Protein AF-A0A1B6M1U8-F1 (afdb_monomer)

Foldseek 3Di:
DDLVVLVVLLVVLLVQLVVLLVVLVPDPDLPDPVSVVSLVSSLVSLVVSLVSLVVHDDDPLVSLVSQLSSLQSNLSSVVSVVVLVSNLVSLVSSLVSCVVRVVLVSNLSSLQSNLVSCVVVLVLVSNLVSLVSSLVSLVPDPPSLVSLLVSLQVNLVSCVVVVNNVSSVVSNVSSVVSVVD

InterPro domains:
  IPR011990 Tetratricopeptide-like helical domain superfamily [G3DSA:1.25.40.10] (1-181)
  IPR011990 Tetratricopeptide-like helical domain superfamily [SSF48452] (34-179)
  IPR019734 Tetratricopeptide repeat [PF13181] (68-98)
  IPR019734 Tetratricopeptide repeat [PS50005] (68-101)
  IPR019734 Tetratricopeptide repeat [SM00028] (68-101)
  IPR019734 Tetratricopeptide repeat [SM00028] (108-141)
  IPR052311 MMS22L-TONSL complex component [PTHR46358] (2-180)

Nearest PDB structures (foldseek):
  4i1a-assembly3_B  TM=8.819E-01  e=1.914E-03  Bacillus subtilis subsp. subtilis str. 168
  3gw4-assembly1_A  TM=7.628E-01  e=1.313E-03  Deinococcus radiodurans R1 = ATCC 13939 = DSM 20539
  5dbk-assembly1_B  TM=8.177E-01  e=5.656E-03  Bacillus thuringiensis Bt407
  4gpk-assembly1_D  TM=7.197E-01  e=4.067E-03  Bacillus thuringiensis serovar thuringiensis
  8rte-assembly1_B  TM=5.890E-01  e=6.829E-03  Bacillus phage phi105

Solvent-accessible surface area (backbone atoms only — not comparable to full-atom values): 9070 Å² total; per-residue (Å²): 134,56,78,65,58,56,52,52,49,26,51,51,29,41,50,53,13,50,51,28,45,56,54,35,69,70,47,87,54,86,84,37,68,67,33,54,54,31,37,51,50,14,47,51,27,30,54,52,20,50,59,43,55,76,73,57,92,70,59,69,68,60,53,44,50,54,49,22,52,39,25,34,51,48,12,54,47,32,41,74,68,68,37,53,72,58,13,55,51,28,22,51,54,16,36,58,47,20,70,78,66,75,38,40,72,62,32,17,50,28,25,42,52,51,10,51,56,26,44,77,69,68,36,49,70,61,13,51,54,24,40,53,52,13,46,60,29,27,67,76,44,92,65,22,52,62,51,41,26,56,48,24,52,56,50,22,52,49,22,59,77,66,71,34,59,69,59,20,52,53,30,47,55,52,26,50,51,50,77,74,108

Radius of gyration: 17.55 Å; Cα contacts (8 Å, |Δi|>4): 235; chains: 1; bounding box: 40×34×54 Å

Organism: NCBI:txid36148

Secondary structure (DSSP, 8-state):
--HHHHHHHHHHHHHHHHHHHHHHHT-S-TT-HHHHHHHHHHHHHHHHHHHHHTT--S-HHHHHHHHHHHHHHHHHHHHHTT-HHHHHHHHHHHHHHHHHHT-HHHHHHHHHHHHHHHHHTT-HHHHHHHHHHHHHHHTTSTTHHHHHHHHHHHHHHHHHHTT-HHHHHHHHHHHHHHH--

Sequence (181 aa):
RSKGDSVEEQRALANIGHMYLIMADTFANPESAEKQDTLEKAKKYCLHSLQVCEKLSINKKELIEMQARLYLNLGLIVDQQSETNAAISYLNRAINLCKSMDIWEILYRSYNSLACVFQHQSDHARALENFDKAMNAAQRLQDKNQHLCDLLLLKADVLFNLPDFRGAKQCLLKAYKLNTA

pLDDT: mean 94.66, std 6.56, range [54.59, 98.75]

Mean predicted aligned error: 3.79 Å

Structure (mmCIF, N/CA/C/O backbone):
data_AF-A0A1B6M1U8-F1
#
_entry.id   AF-A0A1B6M1U8-F1
#
loop_
_atom_site.group_PDB
_atom_site.id
_atom_site.type_symbol
_atom_site.label_atom_id
_atom_site.label_alt_id
_atom_site.label_comp_id
_atom_site.label_asym_id
_atom_site.label_entity_id
_atom_site.label_seq_id
_atom_site.pdbx_PDB_ins_code
_atom_site.Cartn_x
_atom_site.Cartn_y
_atom_site.Cartn_z
_atom_site.occupancy
_atom_site.B_iso_or_equiv
_atom_site.auth_seq_id
_atom_site.auth_comp_id
_atom_site.auth_asym_id
_atom_site.auth_atom_id
_atom_site.pdbx_PDB_model_num
ATOM 1 N N . ARG A 1 1 ? -17.225 8.404 28.976 1.00 54.59 1 ARG A N 1
ATOM 2 C CA . ARG A 1 1 ? -16.246 8.605 27.883 1.00 54.59 1 ARG A CA 1
ATOM 3 C C . ARG A 1 1 ? -17.002 9.214 26.723 1.00 54.59 1 ARG A C 1
ATOM 5 O O . ARG A 1 1 ? -18.030 8.657 26.346 1.00 54.59 1 ARG A O 1
ATOM 12 N N . SER A 1 2 ? -16.613 10.413 26.301 1.00 60.25 2 SER A N 1
ATOM 13 C CA . SER A 1 2 ? -17.320 11.142 25.247 1.00 60.25 2 SER A CA 1
ATOM 14 C C . SER A 1 2 ? -17.073 10.450 23.898 1.00 60.25 2 SER A C 1
ATOM 16 O O . SER A 1 2 ? -16.046 9.797 23.724 1.00 60.25 2 SER A O 1
ATOM 18 N N . LYS A 1 3 ? -17.991 10.577 22.930 1.00 61.78 3 LYS A N 1
ATOM 19 C CA . LYS A 1 3 ? -17.763 10.066 21.562 1.00 61.78 3 LYS A CA 1
ATOM 20 C C . LYS A 1 3 ? -16.500 10.664 20.919 1.00 61.78 3 LYS A C 1
ATOM 22 O O . LYS A 1 3 ? -15.903 10.010 20.074 1.00 61.78 3 LYS A O 1
ATOM 27 N N . GLY A 1 4 ? -16.102 11.874 21.327 1.00 71.19 4 GLY A N 1
ATOM 28 C CA . GLY A 1 4 ? -14.876 12.529 20.867 1.00 71.19 4 GLY A CA 1
ATOM 29 C C . GLY A 1 4 ? -13.613 11.822 21.356 1.00 71.19 4 GLY A C 1
ATOM 30 O O . GLY A 1 4 ? -12.695 11.620 20.569 1.00 71.19 4 GLY A O 1
ATOM 31 N N . ASP A 1 5 ? -13.605 11.343 22.604 1.00 82.50 5 ASP A N 1
ATOM 32 C CA . ASP A 1 5 ? -12.433 10.679 23.193 1.00 82.50 5 ASP A CA 1
ATOM 33 C C . ASP A 1 5 ? -12.062 9.407 22.414 1.00 82.50 5 ASP A C 1
ATOM 35 O O . ASP A 1 5 ? -10.890 9.139 22.174 1.00 82.50 5 ASP A O 1
ATOM 39 N N . SER A 1 6 ? -13.064 8.634 21.975 1.00 87.56 6 SER A N 1
ATOM 40 C CA . SER A 1 6 ? -12.842 7.383 21.235 1.00 87.56 6 SER A CA 1
ATOM 41 C C . SER A 1 6 ? -12.419 7.598 19.779 1.00 87.56 6 SER A C 1
ATOM 43 O O . SER A 1 6 ? -11.717 6.758 19.220 1.00 87.56 6 SER A O 1
ATOM 45 N N . VAL A 1 7 ? -12.823 8.708 19.153 1.00 92.69 7 VAL A N 1
ATOM 46 C CA . VAL A 1 7 ? -12.360 9.073 17.803 1.00 92.69 7 VAL A CA 1
ATOM 47 C C . VAL A 1 7 ? -10.892 9.491 17.844 1.00 92.69 7 VAL A C 1
ATOM 49 O O . VAL A 1 7 ? -10.100 9.034 17.023 1.00 92.69 7 VAL A O 1
ATOM 52 N N . GLU A 1 8 ? -10.507 10.305 18.826 1.00 93.50 8 GLU A N 1
ATOM 53 C CA . GLU A 1 8 ? -9.111 10.714 18.993 1.00 93.50 8 GLU A CA 1
ATOM 54 C C . GLU A 1 8 ? -8.218 9.541 19.417 1.00 93.50 8 GLU A C 1
ATOM 56 O O . GLU A 1 8 ? -7.109 9.402 18.903 1.00 93.50 8 GLU A O 1
ATOM 61 N N . GLU A 1 9 ? -8.718 8.626 20.254 1.00 94.50 9 GLU A N 1
ATOM 62 C CA . GLU A 1 9 ? -8.045 7.356 20.555 1.00 94.50 9 GLU A CA 1
ATOM 63 C C . GLU A 1 9 ? -7.790 6.537 19.278 1.00 94.50 9 GLU A C 1
ATOM 65 O O . GLU A 1 9 ? -6.662 6.105 19.031 1.00 94.50 9 GLU A O 1
ATOM 70 N N . GLN A 1 10 ? -8.807 6.367 18.425 1.00 95.69 10 GLN A N 1
ATOM 71 C CA . GLN A 1 10 ? -8.670 5.654 17.152 1.00 95.69 10 GLN A CA 1
ATOM 72 C C . GLN A 1 10 ? -7.586 6.282 16.266 1.00 95.69 10 GLN A C 1
ATOM 74 O O . GLN A 1 10 ? -6.722 5.559 15.754 1.00 95.69 10 GLN A O 1
ATOM 79 N N . ARG A 1 11 ? -7.618 7.611 16.104 1.00 95.31 11 ARG A N 1
ATOM 80 C CA . ARG A 1 11 ? -6.672 8.372 15.273 1.00 95.31 11 ARG A CA 1
ATOM 81 C C . ARG A 1 11 ? -5.255 8.304 15.826 1.00 95.31 11 ARG A C 1
ATOM 83 O O . ARG A 1 11 ? -4.320 8.074 15.063 1.00 95.31 11 ARG A O 1
ATOM 90 N N . ALA A 1 12 ? -5.093 8.432 17.141 1.00 97.19 12 ALA A N 1
ATOM 91 C CA . ALA A 1 12 ? -3.803 8.295 17.804 1.00 97.19 12 ALA A CA 1
ATOM 92 C C . ALA A 1 12 ? -3.200 6.907 17.555 1.00 97.19 12 ALA A C 1
ATOM 94 O O . ALA A 1 12 ? -2.049 6.808 17.135 1.00 97.19 12 ALA A O 1
ATOM 95 N N . LEU A 1 13 ? -3.985 5.837 17.721 1.00 97.56 13 LEU A N 1
ATOM 96 C CA . LEU A 1 13 ? -3.537 4.469 17.445 1.00 97.56 13 LEU A CA 1
ATOM 97 C C . LEU A 1 13 ? -3.153 4.274 15.971 1.00 97.56 13 LEU A C 1
ATOM 99 O O . LEU A 1 13 ? -2.121 3.670 15.683 1.00 97.56 13 LEU A O 1
ATOM 103 N N . ALA A 1 14 ? -3.948 4.809 15.038 1.00 96.81 14 ALA A N 1
ATOM 104 C CA . ALA A 1 14 ? -3.648 4.738 13.608 1.00 96.81 14 ALA A CA 1
ATOM 105 C C . ALA A 1 14 ? -2.334 5.460 13.267 1.00 96.81 14 ALA A C 1
ATOM 107 O O . ALA A 1 14 ? -1.510 4.924 12.525 1.00 96.81 14 ALA A O 1
ATOM 108 N N . ASN A 1 15 ? -2.123 6.644 13.846 1.00 97.31 15 ASN A N 1
ATOM 109 C CA . ASN A 1 15 ? -0.910 7.432 13.657 1.00 97.31 15 ASN A CA 1
ATOM 110 C C . ASN A 1 15 ? 0.311 6.734 14.259 1.00 97.31 15 ASN A C 1
ATOM 112 O O . ASN A 1 15 ? 1.334 6.646 13.591 1.00 97.31 15 ASN A O 1
ATOM 116 N N . ILE A 1 16 ? 0.207 6.179 15.470 1.00 97.44 16 ILE A N 1
ATOM 117 C CA . ILE A 1 16 ? 1.292 5.407 16.091 1.00 97.44 16 ILE A CA 1
ATOM 118 C C . ILE A 1 16 ? 1.650 4.195 15.221 1.00 97.44 16 ILE A C 1
ATOM 120 O O . ILE A 1 16 ? 2.826 3.967 14.949 1.00 97.44 16 ILE A O 1
ATOM 124 N N . GLY A 1 17 ? 0.652 3.451 14.733 1.00 97.69 17 GLY A N 1
ATOM 125 C CA . GLY A 1 17 ? 0.881 2.323 13.826 1.00 97.69 17 GLY A CA 1
ATOM 126 C C . GLY A 1 17 ? 1.603 2.739 12.541 1.00 97.69 17 GLY A C 1
ATOM 127 O O . GLY A 1 17 ? 2.574 2.102 12.144 1.00 97.69 17 GLY A O 1
ATOM 128 N N . HIS A 1 18 ? 1.187 3.852 11.934 1.00 96.81 18 HIS A N 1
ATOM 129 C CA . HIS A 1 18 ? 1.839 4.404 10.746 1.00 96.81 18 HIS A CA 1
ATOM 130 C C . HIS A 1 18 ? 3.267 4.905 11.020 1.00 96.81 18 HIS A C 1
ATOM 132 O O . HIS A 1 18 ? 4.153 4.694 10.200 1.00 96.81 18 HIS A O 1
ATOM 138 N N . MET A 1 19 ? 3.523 5.514 12.182 1.00 97.56 19 MET A N 1
ATOM 139 C CA . MET A 1 19 ? 4.872 5.935 12.573 1.00 97.56 19 MET A CA 1
ATOM 140 C C . MET A 1 19 ? 5.816 4.743 12.731 1.00 97.56 19 MET A C 1
ATOM 142 O O . MET A 1 19 ? 6.956 4.817 12.284 1.00 97.56 19 MET A O 1
ATOM 146 N N . TYR A 1 20 ? 5.346 3.636 13.313 1.00 97.69 20 TYR A N 1
ATOM 147 C CA . TYR A 1 20 ? 6.137 2.406 13.372 1.00 97.69 20 TYR A CA 1
ATOM 148 C C . TYR A 1 20 ? 6.378 1.802 11.986 1.00 97.69 20 TYR A C 1
ATOM 150 O O . TYR A 1 20 ? 7.475 1.316 11.740 1.00 97.69 20 TYR A O 1
ATOM 158 N N . LEU A 1 21 ? 5.411 1.872 11.066 1.00 96.56 21 LEU A N 1
ATOM 159 C CA . LEU A 1 21 ? 5.621 1.442 9.679 1.00 96.56 21 LEU A CA 1
ATOM 160 C C . LEU A 1 21 ? 6.723 2.269 8.997 1.00 96.56 21 LEU A C 1
ATOM 162 O O . LEU A 1 21 ? 7.669 1.696 8.472 1.00 96.56 21 LEU A O 1
ATOM 166 N N . ILE A 1 22 ? 6.669 3.602 9.089 1.00 95.69 22 ILE A N 1
ATOM 167 C CA . ILE A 1 22 ? 7.732 4.465 8.545 1.00 95.69 22 ILE A CA 1
ATOM 168 C C . ILE A 1 22 ? 9.077 4.156 9.214 1.00 95.69 22 ILE A C 1
ATOM 170 O O . ILE A 1 22 ? 10.106 4.106 8.552 1.00 95.69 22 ILE A O 1
ATOM 174 N N . MET A 1 23 ? 9.092 3.929 10.529 1.00 95.44 23 MET A N 1
ATOM 175 C CA . MET A 1 23 ? 10.308 3.535 11.240 1.00 95.44 23 MET A CA 1
ATOM 176 C C . MET A 1 23 ? 10.863 2.206 10.704 1.00 95.44 23 MET A C 1
ATOM 178 O O . MET A 1 23 ? 12.076 2.087 10.531 1.00 95.44 23 MET A O 1
ATOM 182 N N . ALA A 1 24 ? 9.999 1.237 10.387 1.00 94.44 24 ALA A N 1
ATOM 183 C CA . ALA A 1 24 ? 10.392 -0.037 9.788 1.00 94.44 24 ALA A CA 1
ATOM 184 C C . ALA A 1 24 ? 11.094 0.147 8.426 1.00 94.44 24 ALA A C 1
ATOM 186 O O . ALA A 1 24 ? 12.045 -0.579 8.128 1.00 94.44 24 ALA A O 1
ATOM 187 N N . ASP A 1 25 ? 10.688 1.153 7.644 1.00 91.94 25 ASP A N 1
ATOM 188 C CA . ASP A 1 25 ? 11.320 1.505 6.362 1.00 91.94 25 ASP A CA 1
ATOM 189 C C . ASP A 1 25 ? 12.735 2.074 6.512 1.00 91.94 25 ASP A C 1
ATOM 191 O O . ASP A 1 25 ? 13.531 2.005 5.578 1.00 91.94 25 ASP A O 1
ATOM 195 N N . THR A 1 26 ? 13.081 2.622 7.681 1.00 93.81 26 THR A N 1
ATOM 196 C CA . THR A 1 26 ? 14.415 3.205 7.906 1.00 93.81 26 THR A CA 1
ATOM 197 C C . THR A 1 26 ? 15.497 2.168 8.213 1.00 93.81 26 THR A C 1
ATOM 199 O O . THR A 1 26 ? 16.686 2.488 8.159 1.00 93.81 26 THR A O 1
ATOM 202 N N . PHE A 1 27 ? 15.120 0.923 8.522 1.00 92.62 27 PHE A N 1
ATOM 203 C CA . PHE A 1 27 ? 16.092 -0.136 8.784 1.00 92.62 27 PHE A CA 1
ATOM 204 C C . PHE A 1 27 ? 16.750 -0.601 7.483 1.00 92.62 27 PHE A C 1
ATOM 206 O O . PHE A 1 27 ? 16.096 -1.143 6.594 1.00 92.62 27 PHE A O 1
ATOM 213 N N . ALA A 1 28 ? 18.075 -0.456 7.410 1.00 86.94 28 ALA A N 1
ATOM 214 C CA . ALA A 1 28 ? 18.861 -0.853 6.243 1.00 86.94 28 ALA A CA 1
ATOM 215 C C . ALA A 1 28 ? 18.843 -2.368 5.978 1.00 86.94 28 ALA A C 1
ATOM 217 O O . ALA A 1 28 ? 18.910 -2.790 4.826 1.00 86.94 28 ALA A O 1
ATOM 218 N N . ASN A 1 29 ? 18.765 -3.187 7.033 1.00 88.75 29 ASN A N 1
ATOM 219 C CA . ASN A 1 29 ? 18.673 -4.637 6.898 1.00 88.75 29 ASN A CA 1
ATOM 220 C C . ASN A 1 29 ? 17.197 -5.079 6.946 1.00 88.75 29 ASN A C 1
ATOM 222 O O . ASN A 1 29 ? 16.573 -4.947 8.004 1.00 88.75 29 ASN A O 1
ATOM 226 N N . PRO A 1 30 ? 16.638 -5.628 5.850 1.00 80.38 30 PRO A N 1
ATOM 227 C CA . PRO A 1 30 ? 15.255 -6.089 5.817 1.00 80.38 30 PRO A CA 1
ATOM 228 C C . PRO A 1 30 ? 14.985 -7.297 6.726 1.00 80.38 30 PRO A C 1
ATOM 230 O O . PRO A 1 30 ? 13.836 -7.502 7.099 1.00 80.38 30 PRO A O 1
ATOM 233 N N . G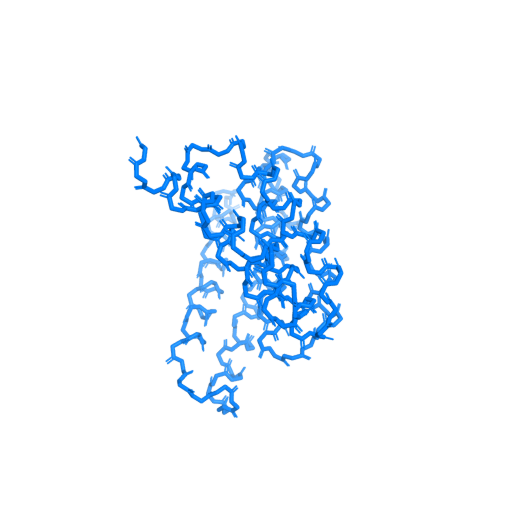LU A 1 31 ? 16.014 -8.051 7.117 1.00 86.19 31 GLU A N 1
ATOM 234 C CA . GLU A 1 31 ? 15.900 -9.260 7.947 1.00 86.19 31 GLU A CA 1
ATOM 235 C C . GLU A 1 31 ? 16.253 -9.010 9.424 1.00 86.19 31 GLU A C 1
ATOM 237 O O . GLU A 1 31 ? 16.417 -9.949 10.205 1.00 86.19 31 GLU A O 1
ATOM 242 N N . SER A 1 32 ? 16.411 -7.747 9.842 1.00 92.69 32 SER A N 1
ATOM 243 C CA . SER A 1 32 ? 16.758 -7.456 11.233 1.00 92.69 32 SER A CA 1
ATOM 244 C C . SER A 1 32 ? 15.602 -7.794 12.183 1.00 92.69 32 SER A C 1
ATOM 246 O O . SER A 1 32 ? 14.435 -7.483 11.933 1.00 92.69 32 SER A O 1
ATOM 248 N N . ALA A 1 33 ? 15.937 -8.387 13.332 1.00 93.25 33 ALA A N 1
ATOM 249 C CA . ALA A 1 33 ? 14.958 -8.673 14.382 1.00 93.25 33 ALA A CA 1
ATOM 250 C C . ALA A 1 33 ? 14.266 -7.393 14.890 1.00 93.25 33 ALA A C 1
ATOM 252 O O . ALA A 1 33 ? 13.084 -7.413 15.226 1.00 93.25 33 ALA A O 1
ATOM 253 N N . GLU A 1 34 ? 14.987 -6.269 14.898 1.00 93.94 34 GLU A N 1
ATOM 254 C CA . GLU A 1 34 ? 14.463 -4.953 15.277 1.00 93.94 34 GLU A CA 1
ATOM 255 C C . GLU A 1 34 ? 13.392 -4.457 14.298 1.00 93.94 34 GLU A C 1
ATOM 257 O O . GLU A 1 34 ? 12.356 -3.943 14.728 1.00 93.94 34 GLU A O 1
ATOM 262 N N . LYS A 1 35 ? 13.600 -4.652 12.986 1.00 94.62 35 LYS A N 1
ATOM 263 C CA . LYS A 1 35 ? 12.597 -4.322 11.969 1.00 94.62 35 LYS A CA 1
ATOM 264 C C . LYS A 1 35 ? 11.357 -5.189 12.148 1.00 94.62 35 LYS A C 1
ATOM 266 O O . LYS A 1 35 ? 10.248 -4.659 12.144 1.00 94.62 35 LYS A O 1
ATOM 271 N N . GLN A 1 36 ? 11.531 -6.491 12.375 1.00 94.81 36 GLN A N 1
ATOM 272 C CA . GLN A 1 36 ? 10.403 -7.398 12.581 1.00 94.81 36 GLN A CA 1
ATOM 273 C C . GLN A 1 36 ? 9.592 -7.041 13.839 1.00 94.81 36 GLN A C 1
ATOM 275 O O . GLN A 1 36 ? 8.367 -6.975 13.770 1.00 94.81 36 GLN A O 1
ATOM 280 N N . ASP A 1 37 ? 10.246 -6.737 14.965 1.00 96.06 37 ASP A N 1
ATOM 281 C CA . ASP A 1 37 ? 9.571 -6.262 16.186 1.00 96.06 37 ASP A CA 1
ATOM 282 C C . ASP A 1 37 ? 8.838 -4.926 15.957 1.00 96.06 37 ASP A C 1
ATOM 284 O O . ASP A 1 37 ? 7.712 -4.723 16.422 1.00 96.06 37 ASP A O 1
ATOM 288 N N . THR A 1 38 ? 9.440 -4.025 15.179 1.00 97.12 38 THR A N 1
ATOM 289 C CA . THR A 1 38 ? 8.826 -2.747 14.794 1.00 97.12 38 THR A CA 1
ATOM 290 C C . THR A 1 38 ? 7.568 -2.959 13.942 1.00 97.12 38 THR A C 1
ATOM 292 O O . THR A 1 38 ? 6.540 -2.322 14.193 1.00 97.12 38 THR A O 1
ATOM 295 N N . LEU A 1 39 ? 7.603 -3.893 12.987 1.00 97.31 39 LEU A N 1
ATOM 296 C CA . LEU A 1 39 ? 6.446 -4.262 12.165 1.00 97.31 39 LEU A CA 1
ATOM 297 C C . LEU A 1 39 ? 5.330 -4.905 12.993 1.00 97.31 39 LEU A C 1
ATOM 299 O O . LEU A 1 39 ? 4.160 -4.564 12.810 1.00 97.31 39 LEU A O 1
ATOM 303 N N . GLU A 1 40 ? 5.668 -5.757 13.961 1.00 97.50 40 GLU A N 1
ATOM 304 C CA . GLU A 1 40 ? 4.686 -6.333 14.888 1.00 97.50 40 GLU A CA 1
ATOM 305 C C . GLU A 1 40 ? 4.007 -5.259 15.748 1.00 97.50 40 GLU A C 1
ATOM 307 O O . GLU A 1 40 ? 2.785 -5.276 15.939 1.00 97.50 40 GLU A O 1
ATOM 312 N N . LYS 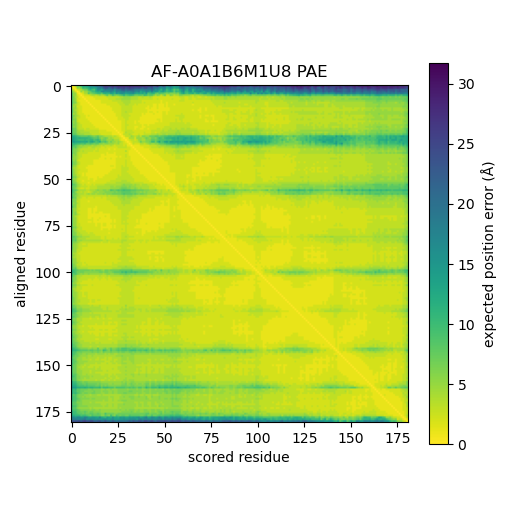A 1 41 ? 4.762 -4.255 16.214 1.00 97.75 41 LYS A N 1
ATOM 313 C CA . LYS A 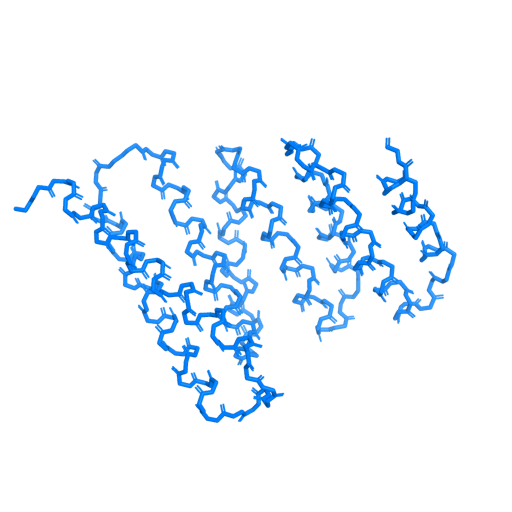1 41 ? 4.189 -3.086 16.898 1.00 97.75 41 LYS A CA 1
ATOM 314 C C . LYS A 1 41 ? 3.241 -2.323 15.975 1.00 97.75 41 LYS A C 1
ATOM 316 O O . LYS A 1 41 ? 2.107 -2.056 16.381 1.00 97.75 41 LYS A O 1
ATOM 321 N N . ALA A 1 42 ? 3.654 -2.022 14.742 1.00 98.12 42 ALA A N 1
ATOM 322 C CA . ALA A 1 42 ? 2.809 -1.346 13.755 1.00 98.12 42 ALA A CA 1
ATOM 323 C C . ALA A 1 42 ? 1.483 -2.101 13.540 1.00 98.12 42 ALA A C 1
ATOM 325 O O . ALA A 1 42 ? 0.401 -1.520 13.673 1.00 98.12 42 ALA A O 1
ATOM 326 N N . LYS A 1 43 ? 1.566 -3.421 13.312 1.00 98.25 43 LYS A N 1
ATOM 327 C CA . LYS A 1 43 ? 0.425 -4.332 13.124 1.00 98.25 43 LYS A CA 1
ATOM 328 C C . LYS A 1 43 ? -0.520 -4.285 14.319 1.00 98.25 43 LYS A C 1
ATOM 330 O O . LYS A 1 43 ? -1.723 -4.085 14.148 1.00 98.25 43 LYS A O 1
ATOM 335 N N . LYS A 1 44 ? 0.021 -4.391 15.537 1.00 98.38 44 LYS A N 1
ATOM 336 C CA . LYS A 1 44 ? -0.744 -4.341 16.790 1.00 98.38 44 LYS A CA 1
ATOM 337 C C . LYS A 1 44 ? -1.527 -3.035 16.936 1.00 98.38 44 LYS A C 1
ATOM 339 O O . LYS A 1 44 ? -2.714 -3.079 17.257 1.00 98.38 44 LYS A O 1
ATOM 344 N N . TYR A 1 45 ? -0.899 -1.886 16.687 1.00 98.38 45 TYR A N 1
ATOM 345 C CA . TYR A 1 45 ? -1.574 -0.589 16.794 1.00 98.38 45 TYR A CA 1
ATOM 346 C C . TYR A 1 45 ? -2.648 -0.398 15.717 1.00 98.38 45 TYR A C 1
ATOM 348 O O . TYR A 1 45 ? -3.743 0.073 16.033 1.00 98.38 45 TYR A O 1
ATOM 356 N N . CYS A 1 46 ? -2.395 -0.823 14.476 1.00 98.00 46 CYS A N 1
ATOM 357 C CA . CYS A 1 46 ? -3.399 -0.773 13.413 1.00 98.00 46 CYS A CA 1
ATOM 358 C C . CYS A 1 46 ? -4.606 -1.680 13.701 1.00 98.00 46 CYS A C 1
ATOM 360 O O . CYS A 1 46 ? -5.745 -1.244 13.533 1.00 98.00 46 CYS A O 1
ATOM 362 N N . LEU A 1 47 ? -4.385 -2.907 14.189 1.00 98.19 47 LEU A N 1
ATOM 363 C CA . LEU A 1 47 ? -5.469 -3.815 14.584 1.00 98.19 47 LEU A CA 1
ATOM 364 C C . LEU A 1 47 ? -6.268 -3.266 15.769 1.00 98.19 47 LEU A C 1
ATOM 366 O O . LEU A 1 47 ? -7.496 -3.330 15.762 1.00 98.19 47 LEU A O 1
ATOM 370 N N . HIS A 1 48 ? -5.595 -2.679 16.760 1.00 97.75 48 HIS A N 1
ATOM 371 C CA . HIS A 1 48 ? -6.280 -2.057 17.889 1.00 97.75 48 HIS A CA 1
ATOM 372 C C . HIS A 1 48 ? -7.126 -0.857 17.440 1.00 97.75 48 HIS A C 1
ATOM 374 O O . HIS A 1 48 ? -8.287 -0.746 17.823 1.00 97.75 48 HIS A O 1
ATOM 380 N N . SER A 1 49 ? -6.594 -0.008 16.557 1.00 97.56 49 SER A N 1
ATOM 381 C CA . SER A 1 49 ? -7.351 1.094 15.954 1.00 97.56 49 SER A CA 1
ATOM 382 C C . SER A 1 49 ? -8.595 0.590 15.204 1.00 97.56 49 SER A C 1
ATOM 384 O O . SER A 1 49 ? -9.673 1.170 15.334 1.00 97.56 49 SER A O 1
ATOM 386 N N . LEU A 1 50 ? -8.488 -0.543 14.499 1.00 96.81 50 LEU A N 1
ATOM 387 C CA . LEU A 1 50 ? -9.611 -1.155 13.784 1.00 96.81 50 LEU A CA 1
ATOM 388 C C . LEU A 1 50 ? -10.706 -1.653 14.743 1.00 96.81 50 LEU A C 1
ATOM 390 O O . LEU A 1 50 ? -11.888 -1.441 14.481 1.00 96.81 50 LEU A O 1
ATOM 394 N N . GLN A 1 51 ? -10.328 -2.234 15.885 1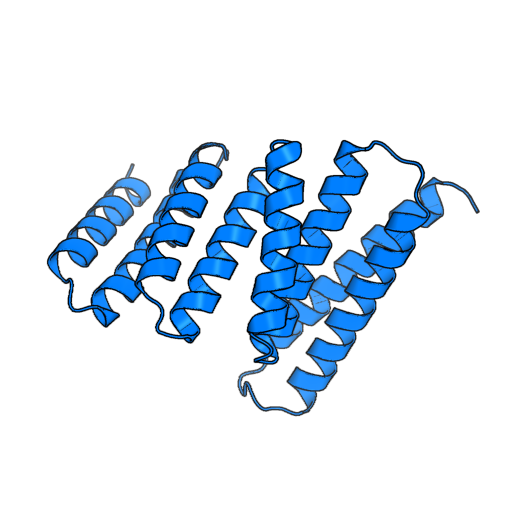.00 96.44 51 GLN A N 1
ATOM 395 C CA . GLN A 1 51 ? -11.274 -2.626 16.941 1.00 96.44 51 GLN A CA 1
ATOM 396 C C . GLN A 1 51 ? -11.986 -1.420 17.567 1.00 96.44 51 GLN A C 1
ATOM 398 O O . GLN A 1 51 ? -13.140 -1.528 17.988 1.00 96.44 51 GLN A O 1
ATOM 403 N N . VAL A 1 52 ? -11.317 -0.265 17.652 1.00 95.94 52 VAL A N 1
ATOM 404 C CA . VAL A 1 52 ? -11.970 0.972 18.097 1.00 95.94 52 VAL A CA 1
ATOM 405 C C . VAL A 1 52 ? -12.994 1.420 17.055 1.00 95.94 52 VAL A C 1
ATOM 407 O O . VAL A 1 52 ? -14.117 1.733 17.447 1.00 95.94 52 VAL A O 1
ATOM 410 N N . CYS A 1 53 ? -12.678 1.361 15.752 1.00 95.12 53 CYS A N 1
ATOM 411 C CA . CYS A 1 53 ? -13.625 1.693 14.677 1.00 95.12 53 CYS A CA 1
ATOM 412 C C . CYS A 1 53 ? -14.957 0.931 14.796 1.00 95.12 53 CYS A C 1
ATOM 414 O O . CYS A 1 53 ? -16.008 1.531 14.595 1.00 95.12 53 CYS A O 1
ATOM 416 N N . GLU A 1 54 ? -14.941 -0.353 15.170 1.00 91.31 54 GLU A N 1
ATOM 417 C CA . GLU A 1 54 ? -16.159 -1.169 15.342 1.00 91.31 54 GLU A CA 1
ATOM 418 C C . GLU A 1 54 ? -17.114 -0.633 16.422 1.00 91.31 54 GLU A C 1
ATOM 420 O O . GLU A 1 54 ? -18.316 -0.887 16.378 1.00 91.31 54 GLU A O 1
ATOM 425 N N . LYS A 1 55 ? -16.589 0.127 17.388 1.00 92.75 55 LYS A N 1
ATOM 426 C CA . LYS A 1 55 ? -17.350 0.700 18.507 1.00 92.75 55 LYS A CA 1
ATOM 427 C C . LYS A 1 55 ? -17.766 2.150 18.251 1.00 92.75 55 LYS A C 1
ATOM 429 O O . LYS A 1 55 ? -18.526 2.715 19.040 1.00 92.75 55 LYS A O 1
ATOM 434 N N . LEU A 1 56 ? -17.272 2.774 17.179 1.00 93.19 56 LEU A N 1
ATOM 435 C CA . LEU A 1 56 ? -17.580 4.163 16.851 1.00 93.19 56 LEU A CA 1
ATOM 436 C C . LEU A 1 56 ? -18.969 4.284 16.220 1.00 93.19 56 LEU A C 1
ATOM 438 O O . LEU A 1 56 ? -19.357 3.535 15.331 1.00 93.19 56 LEU A O 1
ATOM 442 N N . SER A 1 57 ? -19.714 5.299 16.651 1.00 91.12 57 SER A N 1
ATOM 443 C CA . SER A 1 57 ? -20.989 5.699 16.045 1.00 91.12 57 SER A CA 1
ATOM 444 C C . SER A 1 57 ? -20.844 7.088 15.423 1.00 91.12 57 SER A C 1
ATOM 446 O O . SER A 1 57 ? -21.341 8.074 15.977 1.00 91.12 57 SER A O 1
ATOM 448 N N . ILE A 1 58 ? -20.105 7.144 14.312 1.00 92.88 58 ILE A N 1
ATOM 449 C CA . ILE A 1 58 ? -19.782 8.353 13.535 1.00 92.88 58 ILE A CA 1
ATOM 450 C C . ILE A 1 58 ? -20.365 8.274 12.117 1.00 92.88 58 ILE A C 1
ATOM 452 O O . ILE A 1 58 ? -21.069 7.324 11.770 1.00 92.88 58 ILE A O 1
ATOM 456 N N . ASN A 1 59 ? -20.090 9.283 11.287 1.00 93.75 59 ASN A N 1
ATOM 457 C CA . ASN A 1 59 ? -20.519 9.285 9.894 1.00 93.75 59 ASN A CA 1
ATOM 458 C C . ASN A 1 59 ? -19.973 8.053 9.147 1.00 93.75 59 ASN A C 1
ATOM 460 O O . ASN A 1 59 ? -18.791 7.726 9.243 1.00 93.75 59 ASN A O 1
ATOM 464 N N . LYS A 1 60 ? -20.829 7.397 8.354 1.00 93.19 60 LYS A N 1
ATOM 465 C CA . LYS A 1 60 ? -20.475 6.186 7.599 1.00 93.19 60 LYS A CA 1
ATOM 466 C C . LYS A 1 60 ? -19.265 6.390 6.682 1.00 93.19 60 LYS A C 1
ATOM 468 O O . LYS A 1 60 ? -18.425 5.502 6.596 1.00 93.19 60 LYS A O 1
ATOM 473 N N . LYS A 1 61 ? -19.174 7.537 6.001 1.00 93.25 61 LYS A N 1
ATOM 474 C CA . LYS A 1 61 ? -18.058 7.844 5.098 1.00 93.25 61 LYS A CA 1
ATOM 475 C C . LYS A 1 61 ? -16.746 7.969 5.871 1.00 93.25 61 LYS A C 1
ATOM 477 O O . LYS A 1 61 ? -15.759 7.373 5.462 1.00 93.25 61 LYS A O 1
ATOM 482 N N . GLU A 1 62 ? -16.762 8.674 7.002 1.00 94.12 62 GLU A N 1
ATOM 483 C CA . GLU A 1 62 ? -15.587 8.822 7.872 1.00 94.12 62 GLU A CA 1
ATOM 484 C C . GLU A 1 62 ? -15.134 7.469 8.438 1.00 94.12 62 GLU A C 1
ATOM 486 O O . GLU A 1 62 ? -13.953 7.139 8.381 1.00 94.12 62 GLU A O 1
ATOM 491 N N . LEU A 1 63 ? -16.076 6.639 8.901 1.00 95.50 63 LEU A N 1
ATOM 492 C CA . LEU A 1 63 ? -15.772 5.296 9.396 1.00 95.50 63 LEU A CA 1
ATOM 493 C C . LEU A 1 63 ? -15.131 4.415 8.313 1.00 95.50 63 LEU A C 1
ATOM 495 O O . LEU A 1 63 ? -14.141 3.733 8.574 1.00 95.50 63 LEU A O 1
ATOM 499 N N . ILE A 1 64 ? -15.676 4.443 7.094 1.00 95.88 64 ILE A N 1
ATOM 500 C CA . ILE A 1 64 ? -15.136 3.687 5.958 1.00 95.88 64 ILE A CA 1
ATOM 501 C C . ILE A 1 64 ? -13.741 4.190 5.579 1.00 95.88 64 ILE A C 1
ATOM 503 O O . ILE A 1 64 ? -12.868 3.377 5.288 1.00 95.88 64 ILE A O 1
ATOM 507 N N . GLU A 1 65 ? -13.505 5.502 5.613 1.00 96.12 65 GLU A N 1
ATOM 508 C CA . GLU A 1 65 ? -12.181 6.069 5.351 1.00 96.12 65 GLU A CA 1
ATOM 509 C C . GLU A 1 65 ? -11.150 5.620 6.395 1.00 96.12 65 GLU A C 1
ATOM 511 O O . GLU A 1 65 ? -10.052 5.191 6.030 1.00 96.12 65 GLU A O 1
ATOM 516 N N . MET A 1 66 ? -11.513 5.644 7.683 1.00 97.00 66 MET A N 1
ATOM 517 C CA . MET A 1 66 ? -10.668 5.135 8.768 1.00 97.00 66 MET A CA 1
ATOM 518 C C . MET A 1 66 ? -10.320 3.658 8.557 1.00 97.00 66 MET A C 1
ATOM 520 O O . MET A 1 66 ? -9.146 3.287 8.580 1.00 97.00 66 MET A O 1
ATOM 524 N N . GLN A 1 67 ? -11.324 2.818 8.293 1.00 97.75 67 GLN A N 1
ATOM 525 C CA . GLN A 1 67 ? -11.127 1.387 8.056 1.00 97.75 67 GLN A CA 1
ATOM 526 C C . GLN A 1 67 ? -10.263 1.122 6.819 1.00 97.75 67 GLN A C 1
ATOM 528 O O . GLN A 1 67 ? -9.344 0.307 6.875 1.00 97.75 67 GLN A O 1
ATOM 533 N N . ALA A 1 68 ? -10.514 1.821 5.711 1.00 98.19 68 ALA A N 1
ATOM 534 C CA . ALA A 1 68 ? -9.750 1.648 4.482 1.00 98.19 68 ALA A CA 1
ATOM 535 C C . ALA A 1 68 ? -8.274 2.026 4.664 1.00 98.19 68 ALA A C 1
ATOM 537 O O . ALA A 1 68 ? -7.395 1.299 4.202 1.00 98.19 68 ALA A O 1
ATOM 538 N N . ARG A 1 69 ? -7.990 3.112 5.397 1.00 98.19 69 ARG A N 1
ATOM 539 C CA . ARG A 1 69 ? -6.619 3.525 5.730 1.00 98.19 69 ARG A CA 1
ATOM 540 C C . ARG A 1 69 ? -5.901 2.473 6.572 1.00 98.19 69 ARG A C 1
ATOM 542 O O . ARG A 1 69 ? -4.747 2.154 6.302 1.00 98.19 69 ARG A O 1
ATOM 549 N N . LEU A 1 70 ? -6.587 1.905 7.563 1.00 98.44 70 LEU A N 1
ATOM 550 C CA . LEU A 1 70 ? -6.031 0.842 8.399 1.00 98.44 70 LEU A CA 1
ATOM 551 C C . LEU A 1 70 ? -5.757 -0.430 7.598 1.00 98.44 70 LEU A C 1
ATOM 553 O O . LEU A 1 70 ? -4.704 -1.034 7.773 1.00 98.44 70 LEU A O 1
ATOM 557 N N . TYR A 1 71 ? -6.653 -0.817 6.689 1.00 98.69 71 TYR A N 1
ATOM 558 C CA . TYR A 1 71 ? -6.422 -1.962 5.812 1.00 98.69 71 TYR A CA 1
ATOM 559 C C . TYR A 1 71 ? -5.272 -1.738 4.827 1.00 98.69 71 TYR A C 1
ATOM 561 O O . TYR A 1 71 ? -4.497 -2.663 4.600 1.00 98.69 71 TYR A O 1
ATOM 569 N N . LEU A 1 72 ? -5.106 -0.526 4.290 1.00 98.69 72 LEU A N 1
ATOM 570 C CA . LEU A 1 72 ? -3.928 -0.176 3.494 1.00 98.69 72 LEU A CA 1
ATOM 571 C C . LEU A 1 72 ? -2.641 -0.342 4.317 1.00 98.69 72 LEU A C 1
ATOM 573 O O . LEU A 1 72 ? -1.729 -1.037 3.878 1.00 98.69 72 LEU A O 1
ATOM 577 N N . ASN A 1 73 ? -2.592 0.231 5.523 1.00 98.44 73 ASN A N 1
ATOM 578 C CA . ASN A 1 73 ? -1.420 0.131 6.395 1.00 98.44 73 ASN A CA 1
ATOM 579 C C . ASN A 1 73 ? -1.118 -1.322 6.776 1.00 98.44 73 ASN A C 1
ATOM 581 O O . ASN A 1 73 ? 0.029 -1.742 6.698 1.00 98.44 73 ASN A O 1
ATOM 585 N N . LEU A 1 74 ? -2.135 -2.111 7.138 1.00 98.62 74 LEU A N 1
ATOM 586 C CA . LEU A 1 74 ? -1.970 -3.538 7.426 1.00 98.62 74 LEU A CA 1
ATOM 587 C C . LEU A 1 74 ? -1.439 -4.298 6.210 1.00 98.62 74 LEU A C 1
ATOM 589 O O . LEU A 1 74 ? -0.563 -5.136 6.378 1.00 98.62 74 LEU A O 1
ATOM 593 N N . GLY A 1 75 ? -1.928 -3.985 5.007 1.00 98.31 75 GLY A N 1
ATOM 594 C CA . GLY A 1 75 ? -1.431 -4.560 3.760 1.00 98.31 75 GLY A CA 1
ATOM 595 C C . GLY A 1 75 ? 0.058 -4.293 3.537 1.00 98.31 75 GLY A C 1
ATOM 596 O O . GLY A 1 75 ? 0.794 -5.226 3.242 1.00 98.31 75 GLY A O 1
ATOM 597 N N . LEU A 1 76 ? 0.501 -3.051 3.746 1.00 97.94 76 LEU A N 1
ATOM 598 C CA . LEU A 1 76 ? 1.914 -2.664 3.663 1.00 97.94 76 LEU A CA 1
ATOM 599 C C . LEU A 1 76 ? 2.771 -3.366 4.723 1.00 97.94 76 LEU A C 1
ATOM 601 O O . LEU A 1 76 ? 3.821 -3.909 4.401 1.00 97.94 76 LEU A O 1
ATOM 605 N N . ILE A 1 77 ? 2.304 -3.394 5.976 1.00 97.75 77 ILE A N 1
ATOM 606 C CA . ILE A 1 77 ? 3.024 -4.030 7.086 1.00 97.75 77 ILE A CA 1
ATOM 607 C C . ILE A 1 77 ? 3.265 -5.508 6.782 1.00 97.75 77 ILE A C 1
ATOM 609 O O . ILE A 1 77 ? 4.397 -5.973 6.864 1.00 97.75 77 ILE A O 1
ATOM 613 N N . VAL A 1 78 ? 2.221 -6.252 6.409 1.00 97.00 78 VAL A N 1
ATOM 614 C CA . VAL A 1 78 ? 2.362 -7.697 6.188 1.00 97.00 78 VAL A CA 1
ATOM 615 C C . VAL A 1 78 ? 3.092 -8.025 4.878 1.00 97.00 78 VAL A C 1
ATOM 617 O O . VAL A 1 78 ? 3.722 -9.073 4.797 1.00 97.00 78 VAL A O 1
ATOM 620 N N . ASP A 1 79 ? 3.086 -7.131 3.880 1.00 95.56 79 ASP A N 1
ATOM 621 C CA . ASP A 1 79 ? 3.954 -7.266 2.698 1.00 95.56 79 ASP A CA 1
ATOM 622 C C . ASP A 1 79 ? 5.436 -7.176 3.086 1.00 95.56 79 ASP A C 1
ATOM 624 O O . ASP A 1 79 ? 6.234 -8.023 2.695 1.00 95.56 79 ASP A O 1
ATOM 628 N N . GLN A 1 80 ? 5.798 -6.226 3.955 1.00 94.25 80 GLN A N 1
ATOM 629 C CA . GLN A 1 80 ? 7.164 -6.116 4.485 1.00 94.25 80 GLN A CA 1
ATOM 630 C C . GLN A 1 80 ? 7.568 -7.301 5.369 1.00 94.25 80 GLN A C 1
ATOM 632 O O . GLN A 1 80 ? 8.753 -7.609 5.469 1.00 94.25 80 GLN A O 1
ATOM 637 N N . GLN A 1 81 ? 6.595 -7.993 5.966 1.00 94.12 81 GLN A N 1
ATOM 638 C CA . GLN A 1 81 ? 6.793 -9.266 6.669 1.00 94.12 81 GLN A CA 1
ATOM 639 C C . GLN A 1 81 ? 6.861 -10.475 5.717 1.00 94.12 81 GLN A C 1
ATOM 641 O O . GLN A 1 81 ? 6.930 -11.612 6.177 1.00 94.12 81 GLN A O 1
ATOM 646 N N . SER A 1 82 ? 6.830 -10.262 4.397 1.00 93.19 82 SER A N 1
ATOM 647 C CA . SER A 1 82 ? 6.769 -11.315 3.372 1.00 93.19 82 SER A CA 1
ATOM 648 C C . SER A 1 82 ? 5.519 -12.213 3.453 1.00 93.19 82 SER A C 1
ATOM 650 O O . SER A 1 82 ? 5.472 -13.293 2.863 1.00 93.19 82 SER A O 1
ATOM 652 N N . GLU A 1 83 ? 4.454 -11.770 4.131 1.00 95.62 83 GLU A N 1
ATOM 653 C CA . GLU A 1 83 ? 3.160 -12.460 4.204 1.00 95.62 83 GLU A CA 1
ATOM 654 C C . GLU A 1 83 ? 2.267 -12.062 3.010 1.00 95.62 83 GLU A C 1
ATOM 656 O O . GLU A 1 83 ? 1.205 -11.443 3.149 1.00 95.62 83 GLU A O 1
ATOM 661 N N . THR A 1 84 ? 2.678 -12.423 1.793 1.00 94.94 84 THR A N 1
ATOM 662 C CA . THR A 1 84 ? 2.105 -11.840 0.568 1.00 94.94 84 THR A CA 1
ATOM 663 C C . THR A 1 84 ? 0.596 -12.056 0.397 1.00 94.94 84 THR A C 1
ATOM 665 O O . THR A 1 84 ? -0.134 -11.157 -0.019 1.00 94.94 84 THR A O 1
ATOM 668 N N . ASN A 1 85 ? 0.081 -13.234 0.759 1.00 97.38 85 ASN A N 1
ATOM 669 C CA . ASN A 1 85 ? -1.357 -13.514 0.664 1.00 97.38 85 ASN A CA 1
ATOM 670 C C . ASN A 1 85 ? -2.180 -12.646 1.632 1.00 97.38 85 ASN A C 1
ATOM 672 O O . ASN A 1 85 ? -3.289 -12.216 1.295 1.00 97.38 85 ASN A O 1
ATOM 676 N N . ALA A 1 86 ? -1.637 -12.359 2.819 1.00 97.94 86 ALA A N 1
ATOM 677 C CA . ALA A 1 86 ? -2.270 -11.459 3.773 1.00 97.94 86 ALA A CA 1
ATOM 678 C C . ALA A 1 86 ? -2.269 -10.018 3.241 1.00 97.94 86 ALA A C 1
ATOM 680 O O . ALA A 1 86 ? -3.295 -9.340 3.341 1.00 97.94 86 ALA A O 1
ATOM 681 N N . ALA A 1 87 ? -1.178 -9.587 2.596 1.00 98.38 87 ALA A N 1
ATOM 682 C CA . ALA A 1 87 ? -1.072 -8.260 1.987 1.00 98.38 87 ALA A CA 1
ATOM 683 C C . ALA A 1 87 ? -2.159 -8.054 0.927 1.00 98.38 87 ALA A C 1
ATOM 685 O O . ALA A 1 87 ? -2.943 -7.106 1.003 1.00 98.38 87 ALA A O 1
ATOM 686 N N . ILE A 1 88 ? -2.284 -9.008 -0.002 1.00 98.62 88 ILE A N 1
ATOM 687 C CA . ILE A 1 88 ? -3.309 -8.996 -1.054 1.00 98.62 88 ILE A CA 1
ATOM 688 C C . ILE A 1 88 ? -4.717 -8.940 -0.445 1.00 98.62 88 ILE A C 1
ATOM 690 O O . ILE A 1 88 ? -5.569 -8.183 -0.916 1.00 98.62 88 ILE A O 1
ATOM 694 N N . SER A 1 89 ? -4.982 -9.718 0.608 1.00 98.62 89 SER A N 1
ATOM 695 C CA . SER A 1 89 ? -6.279 -9.727 1.295 1.00 98.62 89 SER A CA 1
ATOM 696 C C . SER A 1 89 ? -6.620 -8.358 1.896 1.00 98.62 89 SER A C 1
ATOM 698 O O . SER A 1 89 ? -7.698 -7.818 1.629 1.00 98.62 89 SER A O 1
ATOM 700 N N . TYR A 1 90 ? -5.702 -7.755 2.658 1.00 98.75 90 TYR A N 1
ATOM 701 C CA . TYR A 1 90 ? -5.932 -6.451 3.282 1.00 98.75 90 TYR A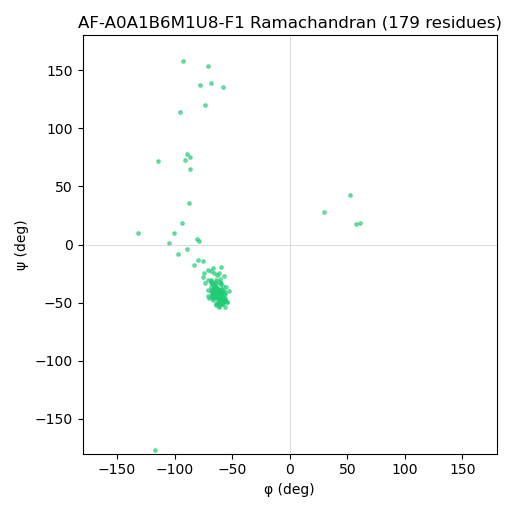 CA 1
ATOM 702 C C . TYR A 1 90 ? -6.062 -5.319 2.256 1.00 98.75 90 TYR A C 1
ATOM 704 O O . TYR A 1 90 ? -7.000 -4.524 2.347 1.00 98.75 90 TYR A O 1
ATOM 712 N N . LEU A 1 91 ? -5.212 -5.287 1.227 1.00 98.75 91 LEU A N 1
ATOM 713 C CA . LEU A 1 91 ? -5.296 -4.282 0.163 1.00 98.75 91 LEU A CA 1
ATOM 714 C C . LEU A 1 91 ? -6.623 -4.375 -0.602 1.00 98.75 91 LEU A C 1
ATOM 716 O O . LEU A 1 91 ? -7.256 -3.352 -0.859 1.00 98.75 91 LEU A O 1
ATOM 720 N N . ASN A 1 92 ? -7.117 -5.584 -0.889 1.00 98.69 92 ASN A N 1
ATOM 721 C CA . ASN A 1 92 ? -8.431 -5.756 -1.515 1.00 98.69 92 ASN A CA 1
ATOM 722 C C . ASN A 1 92 ? -9.585 -5.279 -0.620 1.00 98.69 92 ASN A C 1
ATOM 724 O O . ASN A 1 92 ? -10.552 -4.705 -1.128 1.00 98.69 92 ASN A O 1
ATOM 728 N N . ARG A 1 93 ? -9.496 -5.458 0.706 1.00 98.44 93 ARG A N 1
ATOM 729 C CA . ARG A 1 93 ? -10.485 -4.889 1.640 1.00 98.44 93 ARG A CA 1
ATOM 730 C C . ARG A 1 93 ? -10.497 -3.360 1.574 1.00 98.44 93 ARG A C 1
ATOM 732 O O . ARG A 1 93 ? -11.580 -2.785 1.467 1.00 98.44 93 ARG A O 1
ATOM 739 N N . ALA A 1 94 ? -9.327 -2.716 1.564 1.00 98.50 94 ALA A N 1
ATOM 740 C CA . ALA A 1 94 ? -9.218 -1.264 1.397 1.00 98.50 94 ALA A CA 1
ATOM 741 C C . ALA A 1 94 ? -9.829 -0.796 0.062 1.00 98.50 94 ALA A C 1
ATOM 743 O O . ALA A 1 94 ? -10.683 0.088 0.050 1.00 98.50 94 ALA A O 1
ATOM 744 N N . ILE A 1 95 ? -9.479 -1.454 -1.050 1.00 98.62 95 ILE A N 1
ATOM 745 C CA . ILE A 1 95 ? -9.999 -1.150 -2.395 1.00 98.62 95 ILE A CA 1
ATOM 746 C C . ILE A 1 95 ? -11.531 -1.222 -2.434 1.00 98.62 95 ILE A C 1
ATOM 748 O O . ILE A 1 95 ? -12.180 -0.311 -2.952 1.00 98.62 95 ILE A O 1
ATOM 752 N N . ASN A 1 96 ? -12.122 -2.287 -1.886 1.00 98.00 96 ASN A N 1
ATOM 753 C CA . ASN A 1 96 ? -13.573 -2.485 -1.902 1.00 98.00 96 ASN A CA 1
ATOM 754 C C . ASN A 1 96 ? -14.312 -1.400 -1.110 1.00 98.00 96 ASN A C 1
ATOM 756 O O . ASN A 1 96 ? -15.337 -0.891 -1.567 1.00 98.00 96 ASN A O 1
ATOM 760 N N . LEU A 1 97 ? -13.765 -1.006 0.041 1.00 97.31 97 LEU A N 1
ATOM 761 C CA . LEU A 1 97 ? -14.291 0.098 0.836 1.00 97.31 97 LEU A CA 1
ATOM 762 C C . LEU A 1 97 ? -14.216 1.425 0.072 1.00 97.31 97 LEU A C 1
ATOM 764 O O . LEU A 1 97 ? -15.230 2.113 -0.066 1.00 97.31 97 LEU A O 1
ATOM 768 N N . CYS A 1 98 ? -13.052 1.759 -0.490 1.00 96.56 98 CYS A N 1
ATOM 769 C CA . CYS A 1 98 ? -12.845 3.029 -1.182 1.00 96.56 98 CYS A CA 1
ATOM 770 C C . CYS A 1 98 ? -13.693 3.178 -2.446 1.00 96.56 98 CYS A C 1
ATOM 772 O O . CYS A 1 98 ? -14.219 4.264 -2.684 1.00 96.56 98 CYS A O 1
ATOM 774 N N . LYS A 1 99 ? -13.879 2.099 -3.221 1.00 93.25 99 LYS A N 1
ATOM 775 C CA . LYS A 1 99 ? -14.758 2.096 -4.404 1.00 93.25 99 LYS A CA 1
ATOM 776 C C . LYS A 1 99 ? -16.197 2.471 -4.077 1.00 93.25 99 LYS A C 1
ATOM 778 O O . LYS A 1 99 ? -16.855 3.106 -4.887 1.00 93.25 99 LYS A O 1
ATOM 783 N N . SER A 1 100 ? -16.690 2.063 -2.909 1.00 88.94 100 SER A N 1
ATOM 784 C CA . SER A 1 100 ? -18.079 2.316 -2.513 1.00 88.94 100 SER A CA 1
ATOM 785 C C . SER A 1 100 ? -18.350 3.763 -2.082 1.00 88.94 100 SER A C 1
ATOM 787 O O . SER A 1 100 ? -19.511 4.146 -1.966 1.00 88.94 100 SER A O 1
ATOM 789 N N . MET A 1 101 ? -17.298 4.551 -1.821 1.00 90.94 101 MET A N 1
ATOM 790 C CA . MET A 1 101 ? -17.381 5.880 -1.197 1.00 90.94 101 MET A CA 1
ATOM 791 C C . MET A 1 101 ? -16.570 6.963 -1.927 1.00 90.94 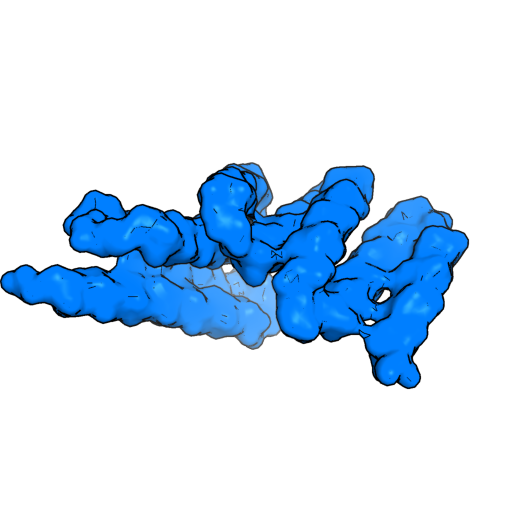101 MET A C 1
ATOM 793 O O . MET A 1 101 ? -16.401 8.059 -1.384 1.00 90.94 101 MET A O 1
ATOM 797 N N . ASP A 1 102 ? -16.055 6.665 -3.126 1.00 92.81 102 ASP A N 1
ATOM 798 C CA . ASP A 1 102 ? -15.223 7.566 -3.936 1.00 92.81 102 ASP A CA 1
ATOM 799 C C . ASP A 1 102 ? -14.019 8.148 -3.166 1.00 92.81 102 ASP A C 1
ATOM 801 O O . ASP A 1 102 ? -13.692 9.333 -3.254 1.00 92.81 102 ASP A O 1
ATOM 805 N N . ILE A 1 103 ? -13.345 7.304 -2.375 1.00 95.62 103 ILE A N 1
ATOM 806 C CA . ILE A 1 103 ? -12.156 7.686 -1.595 1.00 95.62 103 ILE A CA 1
ATOM 807 C C . ILE A 1 103 ? -10.908 7.466 -2.457 1.00 95.62 103 ILE A C 1
ATOM 809 O O . ILE A 1 103 ? -10.203 6.461 -2.331 1.00 95.62 103 ILE A O 1
ATOM 813 N N . TRP A 1 104 ? -10.666 8.398 -3.378 1.00 97.25 104 TRP A N 1
ATOM 814 C CA . TRP A 1 104 ? -9.673 8.245 -4.446 1.00 97.25 104 TRP A CA 1
ATOM 815 C C . TRP A 1 104 ? -8.229 8.141 -3.953 1.00 97.25 104 TRP A C 1
ATOM 817 O O . TRP A 1 104 ? -7.474 7.349 -4.507 1.00 97.25 104 TRP A O 1
ATOM 827 N N . GLU A 1 105 ? -7.861 8.874 -2.899 1.00 96.50 105 GLU A N 1
ATOM 828 C CA . GLU A 1 105 ? -6.489 8.896 -2.365 1.00 96.50 105 GLU A CA 1
ATOM 829 C C . GLU A 1 105 ? -6.057 7.509 -1.873 1.00 96.50 105 GLU A C 1
ATOM 831 O O . GLU A 1 105 ? -5.019 6.977 -2.267 1.00 96.50 105 GLU A O 1
ATOM 836 N N . ILE A 1 106 ? -6.893 6.880 -1.043 1.00 97.75 106 ILE A N 1
ATOM 837 C CA . ILE A 1 106 ? -6.616 5.544 -0.507 1.00 97.75 106 ILE A CA 1
ATOM 838 C C . ILE A 1 106 ? -6.745 4.500 -1.620 1.00 97.75 106 ILE A C 1
ATOM 840 O O . ILE A 1 106 ? -5.910 3.606 -1.699 1.00 97.75 106 ILE A O 1
ATOM 844 N N . LEU A 1 107 ? -7.724 4.637 -2.525 1.00 98.44 107 LEU A N 1
ATOM 845 C CA . LEU A 1 107 ? -7.896 3.716 -3.652 1.00 98.44 107 LEU A CA 1
ATOM 846 C C . LEU A 1 107 ? -6.659 3.669 -4.558 1.00 98.44 107 LEU A C 1
ATOM 848 O O . LEU A 1 107 ? -6.198 2.585 -4.914 1.00 98.44 107 LEU A O 1
ATOM 852 N N . TYR A 1 108 ? -6.123 4.840 -4.910 1.00 97.75 108 TYR A N 1
ATOM 853 C CA . TYR A 1 108 ? -4.889 4.986 -5.676 1.00 97.75 108 TYR A CA 1
ATOM 854 C C . TYR A 1 108 ? -3.725 4.275 -4.976 1.00 97.75 108 TYR A C 1
ATOM 856 O O . TYR A 1 108 ? -3.093 3.402 -5.576 1.00 97.75 108 TYR A O 1
ATOM 864 N N . ARG A 1 109 ? -3.486 4.590 -3.696 1.00 98.25 109 ARG A N 1
ATOM 865 C CA . ARG A 1 109 ? -2.395 3.989 -2.916 1.00 98.25 109 ARG A CA 1
ATOM 866 C C . ARG A 1 109 ? -2.548 2.477 -2.783 1.00 98.25 109 ARG A C 1
ATOM 868 O O . ARG A 1 109 ? -1.574 1.765 -2.981 1.00 98.25 109 ARG A O 1
ATOM 875 N N . SER A 1 110 ? -3.753 1.969 -2.520 1.00 98.62 110 SER A N 1
ATOM 876 C CA . SER A 1 110 ? -3.990 0.526 -2.405 1.00 98.62 110 SER A CA 1
ATOM 877 C C . SER A 1 110 ? -3.751 -0.219 -3.715 1.00 98.62 110 SER A C 1
ATOM 879 O O . SER A 1 110 ? -3.191 -1.312 -3.684 1.00 98.62 110 SER A O 1
ATOM 881 N N . TYR A 1 111 ? -4.128 0.356 -4.862 1.00 98.75 111 TYR A N 1
ATOM 882 C CA . TYR A 1 111 ? -3.793 -0.235 -6.158 1.00 98.75 111 TYR A CA 1
ATOM 883 C C . TYR A 1 111 ? -2.296 -0.206 -6.448 1.00 98.75 111 TYR A C 1
ATOM 885 O O . TYR A 1 111 ? -1.765 -1.207 -6.921 1.00 98.75 111 TYR A O 1
ATOM 893 N N . ASN A 1 112 ? -1.622 0.900 -6.129 1.00 98.50 112 ASN A N 1
ATOM 894 C CA . ASN A 1 112 ? -0.174 1.012 -6.269 1.00 98.50 112 ASN A CA 1
ATOM 895 C C . ASN A 1 112 ? 0.547 -0.055 -5.426 1.00 98.50 112 ASN A C 1
ATOM 897 O O . ASN A 1 112 ? 1.330 -0.841 -5.947 1.00 98.50 112 ASN A O 1
ATOM 901 N N . SER A 1 113 ? 0.197 -0.167 -4.142 1.00 98.38 113 SER A N 1
ATOM 902 C CA . SER A 1 113 ? 0.753 -1.186 -3.248 1.00 98.38 113 SER A CA 1
ATOM 903 C C . SER A 1 113 ? 0.484 -2.604 -3.747 1.00 98.38 113 SER A C 1
ATOM 905 O O . SER A 1 113 ? 1.379 -3.439 -3.720 1.00 98.38 113 SER A O 1
ATOM 907 N N . LEU A 1 114 ? -0.721 -2.885 -4.255 1.00 98.62 114 LEU A N 1
ATOM 908 C CA . LEU A 1 114 ? -1.050 -4.203 -4.796 1.00 98.62 114 LEU A CA 1
ATOM 909 C C . LEU A 1 114 ? -0.250 -4.518 -6.072 1.00 98.62 114 LEU A C 1
ATOM 911 O O . LEU A 1 114 ? 0.116 -5.671 -6.295 1.00 98.62 114 LEU A O 1
ATOM 915 N N . ALA A 1 115 ? 0.049 -3.508 -6.892 1.00 98.50 115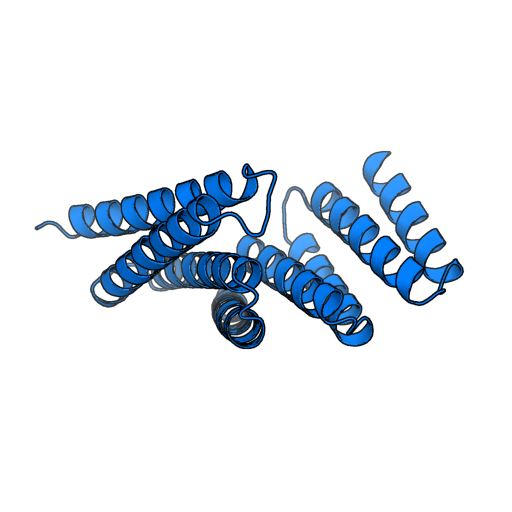 ALA A N 1
ATOM 916 C CA . ALA A 1 115 ? 0.929 -3.658 -8.044 1.00 98.50 115 ALA A CA 1
ATOM 917 C C . ALA A 1 115 ? 2.362 -4.018 -7.621 1.00 98.50 115 ALA A C 1
ATOM 919 O O . ALA A 1 115 ? 2.915 -4.974 -8.162 1.00 98.50 115 ALA A O 1
ATOM 920 N N . CYS A 1 116 ? 2.918 -3.331 -6.616 1.00 97.06 116 CYS A N 1
ATOM 921 C CA . CYS A 1 116 ? 4.235 -3.653 -6.056 1.00 97.06 116 CYS A CA 1
ATOM 922 C C . CYS A 1 116 ? 4.280 -5.073 -5.475 1.00 97.06 116 CYS A C 1
ATOM 924 O O . CYS A 1 116 ? 5.209 -5.824 -5.753 1.00 97.06 116 CYS A O 1
ATOM 926 N N . VAL A 1 117 ? 3.234 -5.486 -4.750 1.00 97.69 117 VAL A N 1
ATOM 927 C CA . VAL A 1 117 ? 3.106 -6.856 -4.230 1.00 97.69 117 VAL A CA 1
ATOM 928 C C . VAL A 1 117 ? 3.195 -7.890 -5.362 1.00 97.69 117 VAL A C 1
ATOM 930 O O . VAL A 1 117 ? 3.947 -8.861 -5.269 1.00 97.69 117 VAL A O 1
ATOM 933 N N . PHE A 1 118 ? 2.462 -7.688 -6.462 1.00 97.81 118 PHE A N 1
ATOM 934 C CA . PHE A 1 118 ? 2.537 -8.592 -7.615 1.00 97.81 118 PHE A CA 1
ATOM 935 C C . PHE A 1 118 ? 3.878 -8.519 -8.343 1.00 97.81 118 PHE A C 1
ATOM 937 O O . PHE A 1 118 ? 4.363 -9.544 -8.820 1.00 97.81 118 PHE A O 1
ATOM 944 N N . GLN A 1 119 ? 4.512 -7.348 -8.380 1.00 95.19 119 GLN A N 1
ATOM 945 C CA . GLN A 1 119 ? 5.862 -7.196 -8.908 1.00 95.19 119 GLN A CA 1
ATOM 946 C C . GLN A 1 119 ? 6.878 -8.015 -8.098 1.00 95.19 119 GLN A C 1
ATOM 948 O O . GLN A 1 119 ? 7.676 -8.726 -8.704 1.00 95.19 119 GLN A O 1
ATOM 953 N N . HIS A 1 120 ? 6.814 -7.996 -6.761 1.00 92.44 120 HIS A N 1
ATOM 954 C CA . HIS A 1 120 ? 7.659 -8.837 -5.900 1.00 92.44 120 HIS A CA 1
ATOM 955 C C . HIS A 1 120 ? 7.436 -10.338 -6.159 1.00 92.44 120 HIS A C 1
ATOM 957 O O . HIS A 1 120 ? 8.374 -11.128 -6.091 1.00 92.44 120 HIS A O 1
ATOM 963 N N . GLN A 1 121 ? 6.213 -10.736 -6.530 1.00 94.56 121 GLN A N 1
ATOM 964 C CA . GLN A 1 121 ? 5.888 -12.105 -6.957 1.00 94.56 121 GLN A CA 1
ATOM 965 C C . GLN A 1 121 ? 6.284 -12.425 -8.411 1.00 94.56 121 GLN A C 1
ATOM 967 O O . GLN A 1 121 ? 5.984 -13.517 -8.890 1.00 94.56 121 GLN A O 1
ATOM 972 N N . SER A 1 122 ? 6.923 -11.496 -9.131 1.00 94.62 122 SER A N 1
ATOM 973 C CA . SER A 1 122 ? 7.194 -11.592 -10.577 1.00 94.62 122 SER A CA 1
ATOM 974 C C . SER A 1 122 ? 5.936 -11.773 -11.444 1.00 94.62 122 SER A C 1
ATOM 976 O O . SER A 1 122 ? 6.016 -12.151 -12.613 1.00 94.62 122 SER A O 1
ATOM 978 N N . ASP A 1 123 ? 4.752 -11.463 -10.908 1.00 96.88 123 ASP A N 1
ATOM 979 C CA . ASP A 1 123 ? 3.506 -11.448 -11.668 1.00 96.88 123 ASP A CA 1
ATOM 980 C C . ASP A 1 123 ? 3.317 -10.085 -12.329 1.00 96.88 123 ASP A C 1
ATOM 982 O O . ASP A 1 123 ? 2.537 -9.222 -11.912 1.00 96.88 123 ASP A O 1
ATOM 986 N N . HIS A 1 124 ? 4.092 -9.881 -13.386 1.00 96.50 124 HIS A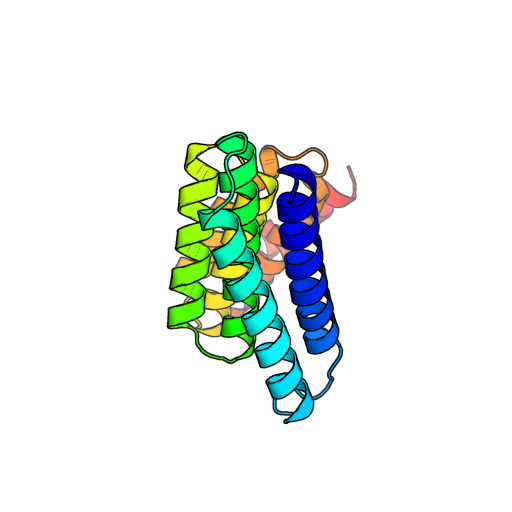 N 1
ATOM 987 C CA . HIS A 1 124 ? 4.125 -8.610 -14.086 1.00 96.50 124 HIS A CA 1
ATOM 988 C C . HIS A 1 124 ? 2.781 -8.255 -14.737 1.00 96.50 124 HIS A C 1
ATOM 990 O O . HIS A 1 124 ? 2.433 -7.080 -14.810 1.00 96.50 124 HIS A O 1
ATOM 996 N N . ALA A 1 125 ? 1.991 -9.245 -15.168 1.00 96.69 125 ALA A N 1
ATOM 997 C CA . ALA A 1 125 ? 0.682 -9.000 -15.769 1.00 96.69 125 ALA A CA 1
ATOM 998 C C . ALA A 1 125 ? -0.282 -8.357 -14.760 1.00 96.69 125 ALA A C 1
ATOM 1000 O O . ALA A 1 125 ? -0.850 -7.296 -15.039 1.00 96.69 125 ALA A O 1
ATOM 1001 N N . ARG A 1 126 ? -0.413 -8.944 -13.561 1.00 97.81 126 ARG A N 1
ATOM 1002 C CA . ARG A 1 126 ? -1.248 -8.366 -12.498 1.00 97.81 126 ARG A CA 1
ATOM 1003 C C . ARG A 1 126 ? -0.658 -7.070 -11.947 1.00 97.81 126 ARG A C 1
ATOM 1005 O O . ARG A 1 126 ? -1.427 -6.181 -11.578 1.00 97.81 126 ARG A O 1
ATOM 1012 N N . ALA A 1 127 ? 0.667 -6.917 -11.920 1.00 98.31 127 ALA A N 1
ATOM 1013 C CA . ALA A 1 127 ? 1.299 -5.655 -11.537 1.00 98.31 127 ALA A CA 1
ATOM 1014 C C . ALA A 1 127 ? 0.900 -4.513 -12.491 1.00 98.31 127 ALA A C 1
ATOM 1016 O O . ALA A 1 127 ? 0.357 -3.501 -12.046 1.00 98.31 127 ALA A O 1
ATOM 1017 N N . LEU A 1 128 ? 1.072 -4.700 -13.807 1.00 98.25 128 LEU A N 1
ATOM 1018 C CA . LEU A 1 128 ? 0.707 -3.704 -14.823 1.00 98.25 128 LEU A CA 1
ATOM 1019 C C . LEU A 1 128 ? -0.786 -3.346 -14.774 1.00 98.25 128 LEU A C 1
ATOM 1021 O O . LEU A 1 128 ? -1.131 -2.166 -14.839 1.00 98.25 128 LEU A O 1
ATOM 1025 N N . GLU A 1 129 ? -1.663 -4.340 -14.603 1.00 98.44 129 GLU A N 1
ATOM 1026 C CA . GLU A 1 129 ? -3.107 -4.114 -14.474 1.00 98.44 129 GLU A CA 1
ATOM 1027 C C . GLU A 1 129 ? -3.440 -3.226 -13.262 1.00 98.44 129 GLU A C 1
ATOM 1029 O O . GLU A 1 129 ? -4.272 -2.318 -13.351 1.00 98.44 129 GLU A O 1
ATOM 1034 N N . ASN A 1 130 ? -2.795 -3.465 -12.116 1.00 98.62 130 ASN A N 1
ATOM 1035 C CA . ASN A 1 130 ? -3.031 -2.668 -10.914 1.00 98.62 130 ASN A CA 1
ATOM 1036 C C . ASN A 1 130 ? -2.408 -1.271 -11.007 1.00 98.62 130 ASN A C 1
ATOM 1038 O O . ASN A 1 130 ? -3.038 -0.322 -10.540 1.00 98.62 130 ASN A O 1
ATOM 1042 N N . PHE A 1 131 ? -1.271 -1.097 -11.689 1.00 98.50 131 PHE A N 1
ATOM 1043 C CA . PHE A 1 131 ? -0.757 0.239 -12.010 1.00 98.50 131 PHE A CA 1
ATOM 1044 C C . PHE A 1 131 ? -1.738 1.036 -12.875 1.00 98.50 131 PHE A C 1
ATOM 1046 O O . PHE A 1 131 ? -2.000 2.200 -12.580 1.00 98.50 131 PHE A O 1
ATOM 1053 N N . ASP A 1 132 ? -2.362 0.419 -13.881 1.00 98.38 132 ASP A N 1
ATOM 1054 C CA . ASP A 1 132 ? -3.375 1.098 -14.701 1.00 98.38 132 ASP A CA 1
ATOM 1055 C C . ASP A 1 132 ? -4.618 1.490 -13.879 1.00 98.38 132 ASP A C 1
ATOM 1057 O O . ASP A 1 132 ? -5.159 2.592 -14.029 1.00 98.38 132 ASP A O 1
ATOM 1061 N N . LYS A 1 133 ? -5.045 0.640 -12.937 1.00 98.56 133 LYS A N 1
ATOM 1062 C CA . LYS A 1 133 ? -6.117 0.980 -11.983 1.00 98.56 133 LYS A CA 1
ATOM 1063 C C . LYS A 1 133 ? -5.716 2.123 -11.045 1.00 98.56 133 LYS A C 1
ATOM 1065 O O . LYS A 1 133 ? -6.530 3.019 -10.812 1.00 98.56 133 LYS A O 1
ATOM 1070 N N . ALA A 1 134 ? -4.477 2.131 -10.552 1.00 98.38 134 ALA A N 1
ATOM 1071 C CA . ALA A 1 134 ? -3.938 3.212 -9.732 1.00 98.38 134 ALA A CA 1
ATOM 1072 C C . ALA A 1 134 ? -3.921 4.540 -10.507 1.00 98.38 134 ALA A C 1
ATOM 1074 O O . ALA A 1 134 ? -4.399 5.550 -9.995 1.00 98.38 134 ALA A O 1
ATOM 1075 N N . MET A 1 135 ? -3.471 4.534 -11.768 1.00 98.25 135 MET A N 1
ATOM 1076 C CA . MET A 1 135 ? -3.470 5.714 -12.642 1.00 98.25 135 MET A CA 1
ATOM 1077 C C . MET A 1 135 ? -4.881 6.272 -12.871 1.00 98.25 135 MET A C 1
ATOM 1079 O O . MET A 1 135 ? -5.071 7.489 -12.895 1.00 98.25 135 MET A O 1
ATOM 1083 N N . ASN A 1 136 ? -5.887 5.405 -13.015 1.00 97.69 136 ASN A N 1
ATOM 1084 C CA . ASN A 1 136 ? -7.283 5.829 -13.151 1.00 97.69 136 ASN A CA 1
ATOM 1085 C C . ASN A 1 136 ? -7.825 6.490 -11.875 1.00 97.69 136 ASN A C 1
ATOM 1087 O O . ASN A 1 136 ? -8.544 7.484 -11.963 1.00 97.69 136 ASN A O 1
ATOM 1091 N N . ALA A 1 137 ? -7.464 5.981 -10.693 1.00 97.56 137 ALA A N 1
ATOM 1092 C CA . ALA A 1 137 ? -7.814 6.623 -9.426 1.00 97.56 137 ALA A CA 1
ATOM 1093 C C . ALA A 1 137 ? -7.079 7.967 -9.250 1.00 97.56 137 ALA A C 1
ATOM 1095 O O . ALA A 1 137 ? -7.705 8.963 -8.887 1.00 97.56 137 ALA A O 1
ATOM 1096 N N . ALA A 1 138 ? -5.788 8.023 -9.593 1.00 97.06 138 ALA A N 1
ATOM 1097 C CA . ALA A 1 138 ? -4.960 9.223 -9.484 1.00 97.06 138 ALA A CA 1
ATOM 1098 C C . ALA A 1 138 ? -5.472 10.398 -10.336 1.00 97.06 138 ALA A C 1
ATOM 1100 O O . ALA A 1 138 ? -5.337 11.550 -9.935 1.00 97.06 138 ALA A O 1
ATOM 1101 N N . GLN A 1 139 ? -6.137 10.137 -11.469 1.00 96.31 139 GLN A N 1
ATOM 1102 C CA . GLN A 1 139 ? -6.760 11.183 -12.301 1.00 96.31 139 GLN A CA 1
ATOM 1103 C C . GLN A 1 139 ? -7.826 12.013 -11.564 1.00 96.31 139 GLN A C 1
ATOM 1105 O O . GLN A 1 139 ? -8.159 13.108 -12.019 1.00 96.31 139 GLN A O 1
ATOM 1110 N N . ARG A 1 140 ? -8.371 11.503 -10.450 1.00 96.56 140 ARG A N 1
ATOM 1111 C CA . ARG A 1 140 ? -9.363 12.193 -9.611 1.00 96.56 140 ARG A CA 1
ATOM 1112 C C . ARG A 1 140 ? -8.736 13.056 -8.509 1.00 96.56 140 ARG A C 1
ATOM 1114 O O . ARG A 1 140 ? -9.477 13.718 -7.786 1.00 96.56 140 ARG A O 1
ATOM 1121 N N . LEU A 1 141 ? -7.410 13.043 -8.369 1.00 95.50 141 LEU A N 1
ATOM 1122 C CA . LEU A 1 141 ? -6.674 13.783 -7.343 1.00 95.50 141 LEU A CA 1
ATOM 1123 C C . LEU A 1 141 ? -6.232 15.159 -7.856 1.00 95.50 141 LEU A C 1
ATOM 1125 O O . LEU A 1 141 ? -6.130 15.382 -9.065 1.00 95.50 141 LEU A O 1
ATOM 1129 N N . GLN A 1 142 ? -5.971 16.089 -6.933 1.00 91.12 142 GLN A N 1
ATOM 1130 C CA . GLN A 1 142 ? -5.467 17.424 -7.276 1.00 91.12 142 GLN A CA 1
ATOM 1131 C C . GLN A 1 142 ? -4.038 17.338 -7.836 1.00 91.12 142 GLN A C 1
ATOM 1133 O O . GLN A 1 142 ? -3.785 17.827 -8.936 1.00 91.12 142 GLN A O 1
ATOM 1138 N N . ASP A 1 143 ? -3.161 16.577 -7.176 1.00 89.75 143 ASP A N 1
ATOM 1139 C CA . ASP A 1 143 ? -1.758 16.370 -7.570 1.00 89.75 143 ASP A CA 1
ATOM 1140 C C . ASP A 1 143 ? -1.579 15.210 -8.567 1.00 89.75 143 ASP A C 1
ATOM 1142 O O . ASP A 1 143 ? -0.596 14.465 -8.556 1.00 89.75 143 ASP A O 1
ATOM 1146 N N . LYS A 1 144 ? -2.555 15.035 -9.467 1.00 93.50 144 LYS A N 1
ATOM 1147 C CA . LYS A 1 144 ? -2.600 13.902 -10.403 1.00 93.50 144 LYS A CA 1
ATOM 1148 C C . LYS A 1 144 ? -1.336 13.762 -11.250 1.00 93.50 144 LYS A C 1
ATOM 1150 O O . LYS A 1 144 ? -0.933 12.639 -11.520 1.00 93.50 144 LYS A O 1
ATOM 1155 N N . ASN A 1 145 ? -0.705 14.860 -11.674 1.00 93.69 145 ASN A N 1
ATOM 1156 C CA . ASN A 1 145 ? 0.475 14.791 -12.544 1.00 93.69 145 ASN A CA 1
ATOM 1157 C C . ASN A 1 145 ? 1.664 14.150 -11.821 1.00 93.69 145 ASN A C 1
ATOM 1159 O O . ASN A 1 145 ? 2.341 13.317 -12.419 1.00 93.69 145 ASN A O 1
ATOM 1163 N N . GLN A 1 146 ? 1.865 14.476 -10.540 1.00 93.69 146 GLN A N 1
ATOM 1164 C CA . GLN A 1 146 ? 2.912 13.876 -9.718 1.00 93.69 146 GLN A CA 1
ATOM 1165 C C . GLN A 1 146 ? 2.660 12.375 -9.544 1.00 93.69 146 GLN A C 1
ATOM 1167 O O . GLN A 1 146 ? 3.505 11.563 -9.908 1.00 93.69 146 GLN A O 1
ATOM 1172 N N . HIS A 1 147 ? 1.455 11.990 -9.113 1.00 94.88 147 HIS A N 1
ATOM 1173 C CA . HIS A 1 147 ? 1.103 10.577 -8.936 1.00 94.88 147 HIS A CA 1
ATOM 1174 C C . HIS A 1 147 ? 1.173 9.768 -10.237 1.00 94.88 147 HIS A C 1
ATOM 1176 O O . HIS A 1 147 ? 1.644 8.634 -10.246 1.00 94.88 147 HIS A O 1
ATOM 1182 N N . LEU A 1 148 ? 0.723 10.340 -11.358 1.00 96.50 148 LEU A N 1
ATOM 1183 C CA . LEU A 1 148 ? 0.824 9.698 -12.667 1.00 96.50 148 LEU A CA 1
ATOM 1184 C C . LEU A 1 148 ? 2.281 9.547 -13.111 1.00 96.50 148 LEU A C 1
ATOM 1186 O O . LEU A 1 148 ? 2.607 8.534 -13.725 1.00 96.50 148 LEU A O 1
ATOM 1190 N N . CYS A 1 149 ? 3.144 10.522 -12.812 1.00 95.69 149 CYS A N 1
ATOM 1191 C CA . CYS A 1 149 ? 4.576 10.432 -13.079 1.00 95.69 149 CYS A CA 1
ATOM 1192 C C . CYS A 1 149 ? 5.192 9.256 -12.308 1.00 95.69 149 CYS A C 1
ATOM 1194 O O . CYS A 1 149 ? 5.755 8.360 -12.935 1.00 95.69 149 CYS A O 1
ATOM 1196 N N . ASP A 1 150 ? 4.986 9.199 -10.989 1.00 95.19 150 ASP A N 1
ATOM 1197 C CA . ASP A 1 150 ? 5.515 8.137 -10.123 1.00 95.19 150 ASP A CA 1
ATOM 1198 C C . ASP A 1 150 ? 5.064 6.744 -10.596 1.00 95.19 150 ASP A C 1
ATOM 1200 O O . ASP A 1 150 ? 5.872 5.830 -10.767 1.00 95.19 150 ASP A O 1
ATOM 1204 N N . LEU A 1 151 ? 3.773 6.593 -10.909 1.00 97.50 151 LEU A N 1
ATOM 1205 C CA . LEU A 1 151 ? 3.208 5.346 -11.431 1.00 97.50 151 LEU A CA 1
ATOM 1206 C C . LEU A 1 151 ? 3.797 4.935 -12.782 1.00 97.50 151 LEU A C 1
ATOM 1208 O O . LEU A 1 151 ? 3.997 3.749 -13.032 1.00 97.50 151 LEU A O 1
ATOM 1212 N N . LEU A 1 152 ? 4.060 5.893 -13.673 1.00 97.62 152 LEU A N 1
ATOM 1213 C CA . LEU A 1 152 ? 4.672 5.610 -14.971 1.00 97.62 152 LEU A CA 1
ATOM 1214 C C . LEU A 1 152 ? 6.122 5.144 -14.825 1.00 97.62 152 LEU A C 1
ATOM 1216 O O . LEU A 1 152 ? 6.552 4.306 -15.620 1.00 97.62 152 LEU A O 1
ATOM 1220 N N . LEU A 1 153 ? 6.853 5.651 -13.828 1.00 96.88 153 LEU A N 1
ATOM 1221 C CA . LEU A 1 153 ? 8.203 5.185 -13.509 1.00 96.88 153 LEU A CA 1
ATOM 1222 C C . LEU A 1 153 ? 8.176 3.741 -12.994 1.00 96.88 153 LEU A C 1
ATOM 1224 O O . LEU A 1 153 ? 8.893 2.897 -13.529 1.00 96.88 153 LEU A O 1
ATOM 1228 N N . LEU A 1 154 ? 7.287 3.428 -12.045 1.00 97.06 154 LEU A N 1
ATOM 1229 C CA . LEU A 1 154 ? 7.113 2.062 -11.531 1.00 97.06 154 LEU A CA 1
ATOM 1230 C C . LEU A 1 154 ? 6.660 1.088 -12.631 1.00 97.06 154 LEU A C 1
ATOM 1232 O O . LEU A 1 154 ? 7.182 -0.016 -12.764 1.00 97.06 154 LEU A O 1
ATOM 1236 N N . LYS A 1 155 ? 5.735 1.515 -13.497 1.00 97.31 155 LYS A N 1
ATOM 1237 C CA . LYS A 1 155 ? 5.294 0.717 -14.647 1.00 97.31 155 LYS A CA 1
ATOM 1238 C C . LYS A 1 155 ? 6.436 0.451 -15.634 1.00 97.31 155 LYS A C 1
ATOM 1240 O O . LYS A 1 155 ? 6.524 -0.648 -16.176 1.00 97.31 155 LYS A O 1
ATOM 1245 N N . ALA A 1 156 ? 7.301 1.438 -15.882 1.00 96.94 156 ALA A N 1
ATOM 1246 C CA . ALA A 1 156 ? 8.469 1.264 -16.743 1.00 96.94 156 ALA A CA 1
ATOM 1247 C C . ALA A 1 156 ? 9.456 0.239 -16.164 1.00 96.94 156 ALA A C 1
ATOM 1249 O O . ALA A 1 156 ? 9.980 -0.572 -16.924 1.00 96.94 156 ALA A O 1
ATOM 1250 N N . ASP A 1 157 ? 9.645 0.227 -14.843 1.00 95.75 157 ASP A N 1
ATOM 1251 C CA . ASP A 1 157 ? 10.471 -0.765 -14.145 1.00 95.75 157 ASP A CA 1
ATOM 1252 C C . ASP A 1 157 ? 9.956 -2.200 -14.349 1.00 95.75 157 ASP A C 1
ATOM 1254 O O . ASP A 1 157 ? 10.702 -3.094 -14.753 1.00 95.75 157 ASP A O 1
ATOM 1258 N N . VAL A 1 158 ? 8.644 -2.419 -14.220 1.00 96.06 158 VAL A N 1
ATOM 1259 C CA . VAL A 1 158 ? 8.037 -3.723 -14.547 1.00 96.06 158 VAL A CA 1
ATOM 1260 C C . VAL A 1 158 ? 8.264 -4.117 -16.008 1.00 96.06 158 VAL A C 1
ATOM 1262 O O . VAL A 1 158 ? 8.519 -5.284 -16.299 1.00 96.06 158 VAL A O 1
ATOM 1265 N N . LEU A 1 159 ? 8.196 -3.164 -16.938 1.00 95.69 159 LEU A N 1
ATOM 1266 C CA . LEU A 1 159 ? 8.397 -3.433 -18.365 1.00 95.69 159 LEU A CA 1
ATOM 1267 C C . LEU A 1 159 ? 9.857 -3.758 -18.706 1.00 95.69 159 LEU A C 1
ATOM 1269 O O . LEU A 1 159 ? 10.089 -4.562 -19.609 1.00 95.69 159 LEU A O 1
ATOM 1273 N N . PHE A 1 160 ? 10.829 -3.210 -17.970 1.00 94.00 160 PHE A N 1
ATOM 1274 C CA . PHE A 1 160 ? 12.226 -3.640 -18.069 1.00 94.00 160 PHE A CA 1
ATOM 1275 C C . PHE A 1 160 ? 12.408 -5.096 -17.632 1.00 94.00 160 PHE A C 1
ATOM 1277 O O . PHE A 1 160 ? 13.151 -5.828 -18.284 1.00 94.00 160 PHE A O 1
ATOM 1284 N N . ASN A 1 161 ? 11.688 -5.526 -16.592 1.00 91.06 161 ASN A N 1
ATOM 1285 C CA . ASN A 1 161 ? 11.692 -6.919 -16.136 1.00 91.06 161 ASN A CA 1
ATOM 1286 C C . ASN A 1 161 ? 10.959 -7.877 -17.103 1.00 91.06 161 ASN A C 1
ATOM 1288 O O . ASN A 1 161 ? 11.253 -9.070 -17.108 1.00 91.06 161 ASN A O 1
ATOM 1292 N N . LEU A 1 162 ? 10.051 -7.366 -17.951 1.00 91.75 162 LEU A N 1
ATOM 1293 C CA . LEU A 1 162 ? 9.327 -8.089 -19.019 1.00 91.75 162 LEU A CA 1
ATOM 1294 C C . LEU A 1 162 ? 9.982 -8.017 -20.422 1.00 91.75 162 LEU A C 1
ATOM 1296 O O . LEU A 1 162 ? 9.348 -8.348 -21.426 1.00 91.75 162 LEU A O 1
ATOM 1300 N N . PRO A 1 163 ? 11.270 -7.670 -20.510 1.00 92.81 163 PRO A N 1
ATOM 1301 C CA . PRO A 1 163 ? 11.941 -7.132 -21.704 1.00 92.81 163 PRO A CA 1
ATOM 1302 C C . PRO A 1 163 ? 11.134 -6.295 -22.723 1.00 92.81 163 PRO A C 1
ATOM 1304 O O . PRO A 1 163 ? 11.502 -6.243 -23.900 1.00 92.81 163 PRO A O 1
ATOM 1307 N N . ASP A 1 164 ? 10.071 -5.588 -22.319 1.00 95.62 164 ASP A N 1
ATOM 1308 C CA . ASP A 1 164 ? 9.304 -4.699 -23.205 1.00 95.62 164 ASP A CA 1
ATOM 1309 C C . ASP A 1 164 ? 9.868 -3.271 -23.173 1.00 95.62 164 ASP A C 1
ATOM 1311 O O . ASP A 1 164 ? 9.288 -2.319 -22.638 1.00 95.62 164 ASP A O 1
ATOM 1315 N N . PHE A 1 165 ? 11.032 -3.101 -23.801 1.00 94.94 165 PHE A N 1
ATOM 1316 C CA . PHE A 1 165 ? 11.713 -1.805 -23.880 1.00 94.94 165 PHE A CA 1
ATOM 1317 C C . PHE A 1 165 ? 10.911 -0.747 -24.648 1.00 94.94 165 PHE A C 1
ATOM 1319 O O . PHE A 1 165 ? 11.068 0.457 -24.412 1.00 94.94 165 PHE A O 1
ATOM 1326 N N . ARG A 1 166 ? 10.042 -1.169 -25.576 1.00 96.50 166 ARG A N 1
ATOM 1327 C CA . ARG A 1 166 ? 9.190 -0.247 -26.333 1.00 96.50 166 ARG A CA 1
ATOM 1328 C C . ARG A 1 166 ? 8.121 0.343 -25.419 1.00 96.50 166 ARG A C 1
ATOM 1330 O O . ARG A 1 166 ? 7.933 1.562 -25.442 1.00 96.50 166 ARG A O 1
ATOM 1337 N N . GLY A 1 167 ? 7.463 -0.496 -24.621 1.00 95.88 167 GLY A N 1
ATOM 1338 C CA . GLY A 1 167 ? 6.525 -0.074 -23.589 1.00 95.88 167 GLY A CA 1
ATOM 1339 C C . GLY A 1 167 ? 7.195 0.825 -22.549 1.00 95.88 167 GLY A C 1
ATOM 1340 O O . GLY A 1 167 ? 6.718 1.936 -22.306 1.00 95.88 167 GLY A O 1
ATOM 1341 N N . ALA A 1 168 ? 8.351 0.410 -22.016 1.00 96.75 168 ALA A N 1
ATOM 1342 C CA . ALA A 1 168 ? 9.098 1.184 -21.021 1.00 96.75 168 ALA A CA 1
ATOM 1343 C C . ALA A 1 168 ? 9.442 2.594 -21.534 1.00 96.75 168 ALA A C 1
ATOM 1345 O O . ALA A 1 168 ? 9.144 3.594 -20.878 1.00 96.75 168 ALA A O 1
ATOM 1346 N N . LYS A 1 169 ? 9.961 2.703 -22.768 1.00 97.19 169 LYS A N 1
ATOM 1347 C CA . LYS A 1 169 ? 10.236 3.997 -23.416 1.00 97.19 169 LYS A CA 1
ATOM 1348 C C . LYS A 1 169 ? 8.990 4.881 -23.499 1.00 97.19 169 LYS A C 1
ATOM 1350 O O . LYS A 1 169 ? 9.082 6.086 -23.273 1.00 97.19 169 LYS A O 1
ATOM 1355 N N . GLN A 1 170 ? 7.829 4.321 -23.839 1.00 96.81 170 GLN A N 1
ATOM 1356 C CA . GLN A 1 170 ? 6.587 5.096 -23.906 1.00 96.81 170 GLN A CA 1
ATOM 1357 C C . GLN A 1 170 ? 6.157 5.614 -22.532 1.00 96.81 170 GLN A C 1
ATOM 1359 O O . GLN A 1 170 ? 5.740 6.770 -22.433 1.00 96.81 170 GLN A O 1
ATOM 1364 N N . CYS A 1 171 ? 6.268 4.792 -21.486 1.00 96.38 171 CYS A N 1
ATOM 1365 C CA . CYS A 1 171 ? 5.973 5.204 -20.115 1.00 96.38 171 CYS A CA 1
ATOM 1366 C C . CYS A 1 171 ? 6.887 6.349 -19.663 1.00 96.38 171 CYS A C 1
ATOM 1368 O O . CYS A 1 171 ? 6.384 7.384 -19.225 1.00 96.38 171 CYS A O 1
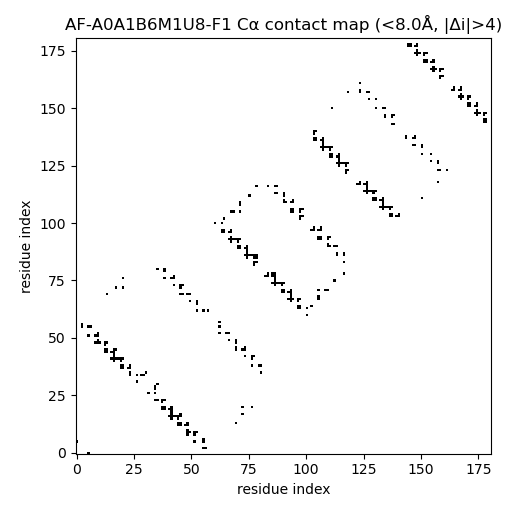ATOM 1370 N N . LEU A 1 172 ? 8.199 6.227 -19.881 1.00 96.50 172 LEU A N 1
ATOM 1371 C CA . LEU A 1 172 ? 9.176 7.261 -19.524 1.00 96.50 172 LEU A CA 1
ATOM 1372 C C . LEU A 1 172 ? 8.955 8.575 -20.287 1.00 96.50 172 LEU A C 1
ATOM 1374 O O . LEU A 1 172 ? 9.026 9.651 -19.700 1.00 96.50 172 LEU A O 1
ATOM 1378 N N . LEU A 1 173 ? 8.619 8.513 -21.580 1.00 96.38 173 LEU A N 1
ATOM 1379 C CA . LEU A 1 173 ? 8.295 9.714 -22.358 1.00 96.38 173 LEU A CA 1
ATOM 1380 C C . LEU A 1 173 ? 7.036 10.421 -21.845 1.00 96.38 173 LEU A C 1
ATOM 1382 O O . LEU A 1 173 ? 6.972 11.649 -21.873 1.00 96.38 173 LEU A O 1
ATOM 1386 N N . LYS A 1 174 ? 6.024 9.670 -21.394 1.00 95.69 174 LYS A N 1
ATOM 1387 C CA . LYS A 1 174 ? 4.829 10.255 -20.771 1.00 95.69 174 LYS A CA 1
ATOM 1388 C C . LYS A 1 174 ? 5.167 10.894 -19.423 1.00 95.69 174 LYS A C 1
ATOM 1390 O O . LYS A 1 174 ? 4.735 12.017 -19.190 1.00 95.69 174 LYS A O 1
ATOM 1395 N N . ALA A 1 175 ? 5.963 10.220 -18.590 1.00 95.25 175 ALA A N 1
ATOM 1396 C CA . ALA A 1 175 ? 6.404 10.736 -17.294 1.00 95.25 175 ALA A CA 1
ATOM 1397 C C . ALA A 1 175 ? 7.192 12.046 -17.454 1.00 95.25 175 ALA A C 1
ATOM 1399 O O . ALA A 1 175 ? 6.869 13.044 -16.818 1.00 95.25 175 ALA A O 1
ATOM 1400 N N . TYR A 1 176 ? 8.143 12.081 -18.397 1.00 94.38 176 TYR A N 1
ATOM 1401 C CA . TYR A 1 176 ? 8.901 13.287 -18.732 1.00 94.38 176 TYR A CA 1
ATOM 1402 C C . TYR A 1 176 ? 7.981 14.459 -19.091 1.00 94.38 176 TYR A C 1
ATOM 1404 O O . TYR A 1 176 ? 8.107 15.529 -18.509 1.00 94.38 176 TYR A O 1
ATOM 1412 N N . LYS A 1 177 ? 7.002 14.240 -19.981 1.00 94.38 177 LYS A N 1
ATOM 1413 C CA . LYS A 1 177 ? 6.057 15.292 -20.387 1.00 94.38 177 LYS A CA 1
ATOM 1414 C C . LYS A 1 177 ? 5.225 15.833 -19.227 1.00 94.38 177 LYS A C 1
ATOM 1416 O O . LYS A 1 177 ? 4.970 17.028 -19.203 1.00 94.38 177 LYS A O 1
ATOM 1421 N N . LEU A 1 178 ? 4.795 14.970 -18.304 1.00 91.62 178 LEU A N 1
ATOM 1422 C CA . LEU A 1 178 ? 4.016 15.375 -17.128 1.00 91.62 178 LEU A CA 1
ATOM 1423 C C . LEU A 1 178 ? 4.837 16.198 -16.131 1.00 91.62 178 LEU A C 1
ATOM 1425 O O . LEU A 1 178 ? 4.264 17.033 -15.445 1.00 91.62 178 LEU A O 1
ATOM 1429 N N . ASN A 1 179 ? 6.148 15.962 -16.052 1.00 80.81 179 ASN A N 1
ATOM 1430 C CA . ASN A 1 179 ? 7.047 16.691 -15.157 1.00 80.81 179 ASN A CA 1
ATOM 1431 C C . ASN A 1 179 ? 7.525 18.037 -15.739 1.00 80.81 179 ASN A C 1
ATOM 1433 O O . ASN A 1 179 ? 8.038 18.883 -15.017 1.00 80.81 179 ASN A O 1
ATOM 1437 N N . THR A 1 180 ? 7.399 18.229 -17.054 1.00 79.38 180 THR A N 1
ATOM 1438 C CA . THR A 1 180 ? 7.825 19.451 -17.761 1.00 79.38 180 THR A CA 1
ATOM 1439 C C . THR A 1 180 ? 6.674 20.375 -18.175 1.00 79.38 180 THR A C 1
ATOM 1441 O O . THR A 1 180 ? 6.928 21.363 -18.862 1.00 79.38 180 THR A O 1
ATOM 1444 N N . ALA A 1 181 ? 5.428 20.025 -17.845 1.00 60.22 181 ALA A N 1
ATOM 1445 C CA . ALA A 1 181 ? 4.210 20.758 -18.208 1.00 60.22 181 ALA A CA 1
ATOM 1446 C C . ALA A 1 181 ? 3.633 21.503 -17.003 1.00 60.22 181 ALA A C 1
ATOM 1448 O O . ALA A 1 181 ? 3.176 22.648 -17.206 1.00 60.22 181 ALA A O 1
#